Protein AF-A0A847EU43-F1 (afdb_monomer_lite)

Structure (mmCIF, N/CA/C/O backbone):
data_AF-A0A847EU43-F1
#
_entry.id   AF-A0A847EU43-F1
#
loop_
_atom_site.group_PDB
_atom_site.id
_atom_site.type_symbol
_atom_site.label_atom_id
_atom_site.label_alt_id
_atom_site.label_comp_id
_atom_site.label_asym_id
_atom_site.label_entity_id
_atom_site.label_seq_id
_atom_site.pdbx_PDB_ins_code
_atom_site.Cartn_x
_atom_site.Cartn_y
_atom_site.Cartn_z
_atom_site.occupancy
_atom_site.B_iso_or_equiv
_atom_site.auth_seq_id
_atom_site.auth_comp_id
_atom_site.auth_asym_id
_atom_site.auth_atom_id
_atom_site.pdbx_PDB_model_num
ATOM 1 N N . MET A 1 1 ? -15.999 28.319 19.906 1.00 39.47 1 MET A N 1
ATOM 2 C CA . MET A 1 1 ? -16.455 26.957 19.559 1.00 39.47 1 MET A CA 1
ATOM 3 C C . MET A 1 1 ? -15.675 26.524 18.333 1.00 39.47 1 MET A C 1
ATOM 5 O O . MET A 1 1 ? -15.768 27.212 17.331 1.00 39.47 1 MET A O 1
ATOM 9 N N . GLN A 1 2 ? -14.847 25.483 18.426 1.00 36.38 2 GLN A N 1
ATOM 10 C CA . GLN A 1 2 ? -14.263 24.864 17.233 1.00 36.38 2 GLN A CA 1
ATOM 11 C C . GLN A 1 2 ? -15.309 23.905 16.672 1.00 36.38 2 GLN A C 1
ATOM 13 O O . GLN A 1 2 ? -15.728 22.983 17.373 1.00 36.38 2 GLN A O 1
ATOM 18 N N . GLU A 1 3 ? -15.773 24.157 15.451 1.00 36.25 3 GLU A N 1
ATOM 19 C CA . GLU A 1 3 ? -16.582 23.194 14.713 1.00 36.25 3 GLU A CA 1
ATOM 20 C C . GLU A 1 3 ? -15.758 21.911 14.567 1.00 36.25 3 GLU A C 1
ATOM 22 O O . GLU A 1 3 ? -14.655 21.916 14.014 1.00 36.25 3 GLU A O 1
ATOM 27 N N . LYS A 1 4 ? -16.263 20.808 15.131 1.00 38.12 4 LYS A N 1
ATOM 28 C CA . LYS A 1 4 ? -15.757 19.479 14.798 1.00 38.12 4 LYS A CA 1
ATOM 29 C C . LYS A 1 4 ? -16.107 19.256 13.335 1.00 38.12 4 LYS A C 1
ATOM 31 O O . LYS A 1 4 ? -17.240 18.919 13.017 1.00 38.12 4 LYS A O 1
ATOM 36 N N . GLU A 1 5 ? -15.137 19.493 12.467 1.00 43.59 5 GLU A N 1
ATOM 37 C CA . GLU A 1 5 ? -15.194 19.108 11.066 1.00 43.59 5 GLU A CA 1
ATOM 38 C C . GLU A 1 5 ? -15.458 17.594 11.024 1.00 43.59 5 GLU A C 1
ATOM 40 O O . GLU A 1 5 ? -14.607 16.790 11.417 1.00 43.59 5 GLU A O 1
ATOM 45 N N . ILE A 1 6 ? -16.688 17.213 10.672 1.00 47.94 6 ILE A N 1
ATOM 46 C CA . ILE A 1 6 ? -17.080 15.814 10.522 1.00 47.94 6 ILE A CA 1
ATOM 47 C C . ILE A 1 6 ? -16.399 15.344 9.243 1.00 47.94 6 ILE A C 1
ATOM 49 O O . ILE A 1 6 ? -16.821 15.688 8.143 1.00 47.94 6 ILE A O 1
ATOM 53 N N . ILE A 1 7 ? -15.301 14.606 9.388 1.00 55.44 7 ILE A N 1
ATOM 54 C CA . ILE A 1 7 ? -14.671 13.932 8.256 1.00 55.44 7 ILE A CA 1
ATOM 55 C C . ILE A 1 7 ? -15.651 12.846 7.817 1.00 55.44 7 ILE A C 1
ATOM 57 O O . ILE A 1 7 ? -15.865 11.881 8.549 1.00 55.44 7 ILE A O 1
ATOM 61 N N . THR A 1 8 ? -16.288 13.036 6.661 1.00 60.72 8 THR A N 1
ATOM 62 C CA . THR A 1 8 ? -17.164 12.026 6.062 1.00 60.72 8 THR A CA 1
ATOM 63 C C . THR A 1 8 ? -16.367 10.735 5.860 1.00 60.72 8 THR A C 1
ATOM 65 O O . THR A 1 8 ? -15.285 10.816 5.260 1.00 60.72 8 THR A O 1
ATOM 68 N N . PRO A 1 9 ? -16.882 9.574 6.310 1.00 68.56 9 PRO A N 1
ATOM 69 C CA . PRO A 1 9 ? -16.246 8.286 6.066 1.00 68.56 9 PRO A CA 1
ATOM 70 C C . PRO A 1 9 ? -15.906 8.118 4.587 1.00 68.56 9 PRO A C 1
ATOM 72 O O . PRO A 1 9 ? -16.656 8.557 3.712 1.00 68.56 9 PRO A O 1
ATOM 75 N N . PHE A 1 10 ? -14.760 7.513 4.303 1.00 75.00 10 PHE A N 1
ATOM 76 C CA . PHE A 1 10 ? -14.363 7.152 2.949 1.00 75.00 10 PHE A CA 1
ATOM 77 C C . PHE A 1 10 ? -15.277 6.054 2.387 1.00 75.00 10 PHE A C 1
ATOM 79 O O . PHE A 1 10 ? -15.616 6.086 1.209 1.00 75.00 10 PHE A O 1
ATOM 86 N N . TYR A 1 11 ? -15.742 5.142 3.244 1.00 77.56 11 TYR A N 1
ATOM 87 C CA . TYR A 1 11 ? -16.675 4.072 2.886 1.00 77.56 11 TYR A CA 1
ATOM 88 C C . TYR A 1 11 ? -18.005 4.219 3.643 1.00 77.56 11 TYR A C 1
ATOM 90 O O . TYR A 1 11 ? -18.205 3.547 4.655 1.00 77.56 11 TYR A O 1
ATOM 98 N N . PRO A 1 12 ? -18.920 5.099 3.191 1.00 74.69 12 PRO A N 1
ATOM 99 C CA . PRO A 1 12 ? -20.158 5.398 3.918 1.00 74.69 12 PRO A CA 1
ATOM 100 C C . PRO A 1 12 ? -21.140 4.217 3.990 1.00 74.69 12 PRO A C 1
ATOM 102 O O . PRO A 1 12 ? -21.962 4.179 4.901 1.00 74.69 12 PRO A O 1
ATOM 105 N N . ASP A 1 13 ? -21.037 3.256 3.068 1.00 86.19 13 ASP A N 1
ATOM 106 C CA . ASP A 1 13 ? -21.935 2.095 2.981 1.00 86.19 13 ASP A CA 1
ATOM 107 C C . ASP A 1 13 ? -21.411 0.851 3.722 1.00 86.19 13 ASP A C 1
ATOM 109 O O . ASP A 1 13 ? -22.072 -0.188 3.744 1.00 86.19 13 ASP A O 1
ATOM 113 N N . ILE A 1 14 ? -20.217 0.931 4.321 1.00 89.69 14 ILE A N 1
ATOM 114 C CA . ILE A 1 14 ? -19.625 -0.160 5.101 1.00 89.69 14 ILE A CA 1
ATOM 115 C C . ILE A 1 14 ? -19.947 0.056 6.581 1.00 89.69 14 ILE A C 1
ATOM 117 O O . ILE A 1 14 ? -19.783 1.147 7.118 1.00 89.69 14 ILE A O 1
ATOM 121 N N . THR A 1 15 ? -20.412 -0.992 7.256 1.00 90.62 15 THR A N 1
ATOM 122 C CA . THR A 1 15 ? -20.622 -0.982 8.712 1.00 90.62 15 THR A CA 1
ATOM 123 C C . THR A 1 15 ? -19.329 -1.270 9.475 1.00 90.62 15 THR A C 1
ATOM 125 O O . THR A 1 15 ? -18.402 -1.872 8.938 1.00 90.62 15 THR A O 1
ATOM 128 N N . GLU A 1 16 ? -19.285 -0.914 10.762 1.00 90.75 16 GLU A N 1
ATOM 129 C CA . GLU A 1 16 ? -18.144 -1.220 11.639 1.00 90.75 16 GLU A CA 1
ATOM 130 C C . GLU A 1 16 ? -17.804 -2.723 11.653 1.00 90.75 16 GLU A C 1
ATOM 132 O O . GLU A 1 16 ? -16.645 -3.086 11.477 1.00 90.75 16 GLU A O 1
ATOM 137 N N . ASN A 1 17 ? -18.806 -3.606 11.763 1.00 91.62 17 ASN A N 1
ATOM 138 C CA . ASN A 1 17 ? -18.586 -5.059 11.752 1.00 91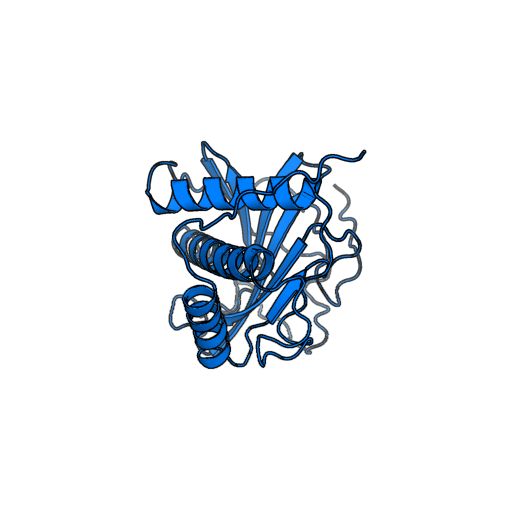.62 17 ASN A CA 1
ATOM 139 C C . ASN A 1 17 ? -17.984 -5.542 10.424 1.00 91.62 17 ASN A C 1
ATOM 141 O O . ASN A 1 17 ? -17.027 -6.308 10.430 1.00 91.62 17 ASN A O 1
ATOM 145 N N . GLN A 1 18 ? -18.491 -5.053 9.287 1.00 93.81 18 GLN A N 1
ATOM 146 C CA . GLN A 1 18 ? -17.931 -5.390 7.973 1.00 93.81 18 GLN A CA 1
ATOM 147 C C . GLN A 1 18 ? -16.498 -4.869 7.816 1.00 93.81 18 GLN A C 1
ATOM 149 O O . GLN A 1 18 ? -15.651 -5.549 7.244 1.00 93.81 18 GLN A O 1
ATOM 154 N N . ALA A 1 19 ? -16.205 -3.669 8.328 1.00 93.38 19 ALA A N 1
ATOM 155 C CA . ALA A 1 19 ? -14.851 -3.131 8.333 1.00 93.38 19 ALA A CA 1
ATOM 156 C C . ALA A 1 19 ? -13.908 -4.013 9.167 1.00 93.38 19 ALA A C 1
ATOM 158 O O . ALA A 1 19 ? -12.793 -4.293 8.727 1.00 93.38 19 ALA A O 1
ATOM 159 N N . ALA A 1 20 ? -14.358 -4.479 10.337 1.00 93.56 20 ALA A N 1
ATOM 160 C CA . ALA A 1 20 ? -13.595 -5.395 11.180 1.00 93.56 20 ALA A CA 1
ATOM 161 C C . ALA A 1 20 ? -13.334 -6.733 10.479 1.00 93.56 20 ALA A C 1
ATOM 163 O O . ALA A 1 20 ? -12.188 -7.169 10.450 1.00 93.56 20 ALA A O 1
ATOM 164 N N . GLU A 1 21 ? -14.357 -7.340 9.870 1.00 93.94 21 GLU A N 1
ATOM 165 C CA . GLU A 1 21 ? -14.237 -8.591 9.109 1.00 93.94 21 GLU A CA 1
ATOM 166 C C . GLU A 1 21 ? -13.201 -8.467 7.984 1.00 93.94 21 GLU A C 1
ATOM 168 O O . GLU A 1 21 ? -12.264 -9.259 7.932 1.00 93.94 21 GLU A O 1
ATOM 173 N N . ILE A 1 22 ? -13.297 -7.424 7.149 1.00 94.94 22 ILE A N 1
ATOM 174 C CA . ILE A 1 22 ? -12.363 -7.192 6.033 1.00 94.94 22 ILE A CA 1
ATOM 175 C C . ILE A 1 22 ? -10.921 -7.024 6.533 1.00 94.94 22 ILE A C 1
ATOM 177 O O . ILE A 1 22 ? -9.987 -7.561 5.935 1.00 94.94 22 ILE A O 1
ATOM 181 N N . ILE A 1 23 ? -10.718 -6.251 7.608 1.00 94.69 23 ILE A N 1
ATOM 182 C CA . ILE A 1 23 ? -9.376 -6.025 8.153 1.00 94.69 23 ILE A CA 1
ATOM 183 C C . ILE A 1 23 ? -8.829 -7.317 8.766 1.00 94.69 23 ILE A C 1
ATOM 185 O O . ILE A 1 23 ? -7.702 -7.695 8.457 1.00 94.69 23 ILE A O 1
ATOM 189 N N . LEU A 1 24 ? -9.593 -7.997 9.621 1.00 94.19 24 LEU A N 1
ATOM 190 C CA . LEU A 1 24 ? -9.137 -9.217 10.290 1.00 94.1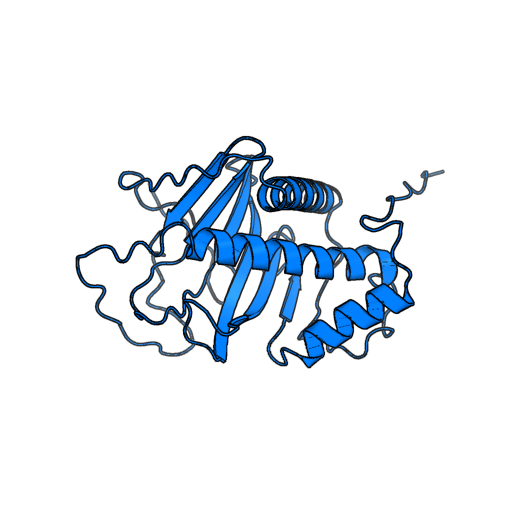9 24 LEU A CA 1
ATOM 191 C C . LEU A 1 24 ? -8.814 -10.314 9.275 1.00 94.19 24 LEU A C 1
ATOM 193 O O . LEU A 1 24 ? -7.724 -10.875 9.341 1.00 94.19 24 LEU A O 1
ATOM 197 N N . GLU A 1 25 ? -9.677 -10.528 8.280 1.00 95.12 25 GLU A N 1
ATOM 198 C CA . GLU A 1 25 ? -9.445 -11.496 7.205 1.00 95.12 25 GLU A CA 1
ATOM 199 C C . GLU A 1 25 ? -8.121 -11.219 6.473 1.00 95.12 25 GLU A C 1
ATOM 201 O O . GLU A 1 25 ? -7.323 -12.133 6.264 1.00 95.12 25 GLU A O 1
ATOM 206 N N . ALA A 1 26 ? -7.825 -9.956 6.145 1.00 94.12 26 ALA A N 1
ATOM 207 C CA . ALA A 1 26 ? -6.568 -9.596 5.490 1.00 94.12 26 ALA A CA 1
ATOM 208 C C . ALA A 1 26 ? -5.332 -9.929 6.351 1.00 94.12 26 ALA A C 1
ATOM 210 O O . ALA A 1 26 ? -4.330 -10.428 5.835 1.00 94.12 26 ALA A O 1
ATOM 211 N N . PHE A 1 27 ? -5.394 -9.680 7.664 1.00 94.56 27 PHE A N 1
ATOM 212 C CA . PHE A 1 27 ? -4.297 -9.982 8.593 1.00 94.56 27 PHE A CA 1
ATOM 213 C C . PHE A 1 27 ? -4.201 -11.474 8.961 1.00 94.56 27 PHE A C 1
ATOM 215 O O . PHE A 1 27 ? -3.123 -11.927 9.357 1.00 94.56 27 PHE A O 1
ATOM 222 N N . GLU A 1 28 ? -5.284 -12.239 8.846 1.00 93.69 28 GLU A N 1
ATOM 223 C CA . GLU A 1 28 ? -5.285 -13.699 8.998 1.00 93.69 28 GLU A CA 1
ATOM 224 C C . GLU A 1 28 ? -4.682 -14.392 7.772 1.00 93.69 28 GLU A C 1
ATOM 226 O O . GLU A 1 28 ? -3.860 -15.299 7.919 1.00 93.69 28 GLU A O 1
ATOM 231 N N . GLN A 1 29 ? -5.042 -13.938 6.567 1.00 92.12 29 GLN A N 1
ATOM 232 C CA . GLN A 1 29 ? -4.532 -14.481 5.304 1.00 92.12 29 GLN A CA 1
ATOM 233 C C . GLN A 1 29 ? -3.037 -14.216 5.105 1.00 92.12 29 GLN A C 1
ATOM 235 O O . GLN A 1 29 ? -2.341 -15.041 4.513 1.00 92.12 29 GLN A O 1
ATOM 240 N N . ASP A 1 30 ? -2.538 -13.088 5.611 1.00 91.00 30 ASP A N 1
ATOM 241 C CA . ASP A 1 30 ? -1.125 -12.732 5.556 1.00 91.00 30 ASP A CA 1
ATOM 242 C C . ASP A 1 30 ? -0.571 -12.438 6.963 1.00 91.00 30 ASP A C 1
ATOM 244 O O . ASP A 1 30 ? -0.606 -11.296 7.436 1.00 91.00 30 ASP A O 1
ATOM 248 N N . PRO A 1 31 ? 0.016 -13.446 7.641 1.00 87.88 31 PRO A N 1
ATOM 249 C CA . PRO A 1 31 ? 0.633 -13.286 8.958 1.00 87.88 31 PRO A CA 1
ATOM 250 C C . PRO A 1 31 ? 1.801 -12.289 8.999 1.00 87.88 31 PRO A C 1
ATOM 252 O O . PRO A 1 31 ? 2.187 -11.845 10.083 1.00 87.88 31 PRO A O 1
ATOM 255 N N . LYS A 1 32 ? 2.391 -11.953 7.845 1.00 86.75 32 LYS A N 1
ATOM 256 C CA . LYS A 1 32 ? 3.480 -10.979 7.709 1.00 86.75 32 LYS A CA 1
ATOM 257 C C . LYS A 1 32 ? 2.976 -9.587 7.344 1.00 86.75 32 LYS A C 1
ATOM 259 O O . LYS A 1 32 ? 3.787 -8.664 7.372 1.00 86.75 32 LYS A O 1
ATOM 264 N N . LEU A 1 33 ? 1.674 -9.423 7.087 1.00 92.44 33 LEU A N 1
ATOM 265 C CA . LEU A 1 33 ? 1.070 -8.126 6.819 1.00 92.44 33 LEU A CA 1
ATOM 266 C C . LEU A 1 33 ? 1.336 -7.163 7.976 1.00 92.44 33 LEU A C 1
ATOM 268 O O . LEU A 1 33 ? 1.027 -7.451 9.142 1.00 92.44 33 LEU A O 1
ATOM 272 N N . GLN A 1 34 ? 1.893 -6.012 7.619 1.00 91.94 34 GLN A N 1
ATOM 273 C CA . GLN A 1 34 ? 2.071 -4.857 8.477 1.00 91.94 34 GLN A CA 1
ATOM 274 C C . GLN A 1 34 ? 1.609 -3.603 7.739 1.00 91.94 34 GLN A C 1
ATOM 276 O O . GLN A 1 34 ? 2.020 -3.398 6.604 1.00 91.94 34 GLN A O 1
ATOM 281 N N . ILE A 1 35 ? 0.819 -2.743 8.383 1.00 92.31 35 ILE A N 1
ATOM 282 C CA . ILE A 1 35 ? 0.444 -1.413 7.886 1.00 92.31 35 ILE A CA 1
ATOM 283 C C . ILE A 1 35 ? 0.854 -0.388 8.939 1.00 92.31 35 ILE A C 1
ATOM 285 O O . ILE A 1 35 ? 0.373 -0.402 10.077 1.00 92.31 35 ILE A O 1
ATOM 289 N N . ILE A 1 36 ? 1.770 0.497 8.562 1.00 88.38 36 ILE A N 1
ATOM 290 C CA . ILE A 1 36 ? 2.433 1.429 9.466 1.00 88.38 36 ILE A CA 1
ATOM 291 C C . ILE A 1 36 ? 2.372 2.825 8.860 1.00 88.38 36 ILE A C 1
ATOM 293 O O . ILE A 1 36 ? 2.804 3.024 7.731 1.00 88.38 36 ILE A O 1
ATOM 297 N N . THR A 1 37 ? 1.892 3.806 9.622 1.00 87.38 37 THR A N 1
ATOM 298 C CA . THR A 1 37 ? 1.995 5.217 9.231 1.00 87.38 37 THR A CA 1
ATOM 299 C C . THR A 1 37 ? 3.137 5.902 9.962 1.00 87.38 37 THR A C 1
ATOM 301 O O . THR A 1 37 ? 3.488 5.518 11.087 1.00 87.38 37 THR A O 1
ATOM 304 N N . GLY A 1 38 ? 3.742 6.896 9.308 1.00 76.12 38 GLY A N 1
ATOM 305 C CA . GLY A 1 38 ? 4.922 7.577 9.842 1.00 76.12 38 GLY A CA 1
ATOM 306 C C . GLY A 1 38 ? 6.067 6.605 10.090 1.00 76.12 38 GLY A C 1
ATOM 307 O O . GLY A 1 38 ? 6.680 6.599 11.162 1.00 76.12 38 GLY A O 1
ATOM 308 N N . ALA A 1 39 ? 6.296 5.700 9.132 1.00 63.78 39 ALA A N 1
ATOM 309 C CA . ALA A 1 39 ? 7.489 4.868 9.144 1.00 63.78 39 ALA A CA 1
ATOM 310 C C . ALA A 1 39 ? 8.725 5.691 8.750 1.00 63.78 39 ALA A C 1
ATOM 312 O O . ALA A 1 39 ? 9.838 5.320 9.119 1.00 63.78 39 ALA A O 1
ATOM 313 N N . THR A 1 40 ? 8.528 6.824 8.071 1.00 60.59 40 THR A N 1
ATOM 314 C CA . THR A 1 40 ? 9.562 7.833 7.826 1.00 60.59 40 THR A CA 1
ATOM 315 C C . THR A 1 40 ? 9.531 8.964 8.852 1.00 60.59 40 THR A C 1
ATOM 317 O O . THR A 1 40 ? 8.554 9.160 9.575 1.00 60.59 40 THR A O 1
ATOM 320 N N . HIS A 1 41 ? 10.603 9.760 8.893 1.00 51.94 41 HIS A N 1
ATOM 321 C CA . HIS A 1 41 ? 10.751 10.903 9.802 1.00 51.94 41 HIS A CA 1
ATOM 322 C C . HIS A 1 41 ? 9.715 12.026 9.622 1.00 51.94 41 HIS A C 1
ATOM 324 O O . HIS A 1 41 ? 9.754 12.992 10.383 1.00 51.94 41 HIS A O 1
ATOM 330 N N . THR A 1 42 ? 8.826 11.953 8.628 1.00 56.84 42 THR A N 1
ATOM 331 C CA . THR A 1 42 ? 7.913 13.054 8.315 1.00 56.84 42 THR A CA 1
ATOM 332 C C . THR A 1 42 ? 6.469 12.819 8.780 1.00 56.84 42 THR A C 1
ATOM 334 O O . THR A 1 42 ? 5.762 13.808 8.939 1.00 56.84 42 THR A O 1
ATOM 337 N N . ASP A 1 43 ? 6.025 11.588 9.071 1.00 62.66 43 ASP A N 1
ATOM 338 C CA . ASP A 1 43 ? 4.603 11.230 9.299 1.00 62.66 43 ASP A CA 1
ATOM 339 C C . ASP A 1 43 ? 3.683 11.391 8.051 1.00 62.66 43 ASP A C 1
ATOM 341 O O . ASP A 1 43 ? 2.462 11.499 8.184 1.00 62.66 43 ASP A O 1
ATOM 345 N N . TRP A 1 44 ? 4.239 11.384 6.825 1.00 77.25 44 TRP A N 1
ATOM 346 C CA . TRP A 1 44 ? 3.495 11.552 5.547 1.00 77.25 44 TRP A CA 1
ATOM 347 C C . TRP A 1 44 ? 3.435 10.287 4.691 1.00 77.25 44 TRP A C 1
ATOM 349 O O . TRP A 1 44 ? 3.191 10.357 3.486 1.00 77.25 44 TRP A O 1
ATOM 359 N N . ASP A 1 45 ? 3.677 9.133 5.298 1.00 85.69 45 ASP A N 1
ATOM 360 C CA . ASP A 1 45 ? 3.789 7.871 4.586 1.00 85.69 45 ASP A CA 1
ATOM 361 C C . ASP A 1 45 ? 2.934 6.767 5.208 1.00 85.69 45 ASP A C 1
ATOM 363 O O . ASP A 1 45 ? 2.720 6.723 6.424 1.00 85.69 45 ASP A O 1
ATOM 367 N N . ILE A 1 46 ? 2.469 5.868 4.345 1.00 89.69 46 ILE A N 1
ATOM 368 C CA . ILE A 1 46 ? 1.924 4.560 4.696 1.00 89.69 46 ILE A CA 1
ATOM 369 C C . ILE A 1 46 ? 2.913 3.525 4.160 1.00 89.69 46 ILE A C 1
ATOM 371 O O . ILE A 1 46 ? 3.043 3.350 2.947 1.00 89.69 46 ILE A O 1
ATOM 375 N N . LEU A 1 47 ? 3.616 2.845 5.060 1.00 88.25 47 LEU A N 1
ATOM 376 C CA . LEU A 1 47 ? 4.464 1.701 4.754 1.00 88.25 47 LEU A CA 1
ATOM 377 C C . LEU A 1 47 ? 3.685 0.412 4.994 1.00 88.25 47 LEU A C 1
ATOM 379 O O . LEU A 1 47 ? 3.106 0.208 6.063 1.00 88.25 47 LEU A O 1
ATOM 383 N N . VAL A 1 48 ? 3.726 -0.472 4.007 1.00 90.81 48 VAL A N 1
ATOM 384 C CA . VAL A 1 48 ? 3.098 -1.783 4.062 1.00 90.81 48 VAL A CA 1
ATOM 385 C C . VAL A 1 48 ? 4.134 -2.853 3.774 1.00 90.81 48 VAL A C 1
ATOM 387 O O . VAL A 1 48 ? 4.764 -2.827 2.719 1.00 90.81 48 VAL A O 1
ATOM 390 N N . ASN A 1 49 ? 4.277 -3.803 4.693 1.00 88.00 49 ASN A N 1
ATOM 391 C CA . ASN A 1 49 ? 5.021 -5.041 4.473 1.00 88.00 49 ASN A CA 1
ATOM 392 C C . ASN A 1 49 ? 4.018 -6.179 4.348 1.00 88.00 49 ASN A C 1
ATOM 394 O O . ASN A 1 49 ? 3.043 -6.198 5.091 1.00 88.00 49 ASN A O 1
ATOM 398 N N . TYR A 1 50 ? 4.231 -7.103 3.423 1.00 88.06 50 TYR A N 1
ATOM 399 C CA . TYR A 1 50 ? 3.275 -8.172 3.144 1.00 88.06 50 TYR A CA 1
ATOM 400 C C . TYR A 1 50 ? 3.981 -9.393 2.566 1.00 88.06 50 TYR A C 1
ATOM 402 O O . TYR A 1 50 ? 5.090 -9.291 2.041 1.00 88.06 50 TYR A O 1
ATOM 410 N N . THR A 1 51 ? 3.361 -10.561 2.654 1.00 82.81 51 THR A N 1
ATOM 411 C CA . THR A 1 51 ? 3.784 -11.727 1.885 1.00 82.81 51 THR A CA 1
ATOM 412 C C . THR A 1 51 ? 3.268 -11.585 0.467 1.00 82.81 51 THR A C 1
ATOM 414 O O . THR A 1 51 ? 2.072 -11.403 0.233 1.00 82.81 51 THR A O 1
ATOM 417 N N . ILE A 1 52 ? 4.173 -11.681 -0.503 1.00 73.69 52 ILE A N 1
ATOM 418 C CA . ILE A 1 52 ? 3.792 -11.509 -1.890 1.00 73.69 52 ILE A CA 1
ATOM 419 C C . ILE A 1 52 ? 2.933 -12.704 -2.322 1.00 73.69 52 ILE A C 1
ATOM 421 O O . ILE A 1 52 ? 3.407 -13.850 -2.271 1.00 73.69 52 ILE A O 1
ATOM 425 N N . PRO A 1 53 ? 1.675 -12.467 -2.744 1.00 69.00 53 PRO A N 1
ATOM 426 C CA . PRO A 1 53 ? 0.824 -13.546 -3.205 1.00 69.00 53 PRO A CA 1
ATOM 427 C C . PRO A 1 53 ? 1.379 -14.143 -4.502 1.00 69.00 53 PRO A C 1
ATOM 429 O O . PRO A 1 53 ? 2.189 -13.540 -5.212 1.00 69.00 53 PRO A O 1
ATOM 432 N N . LYS A 1 54 ? 0.914 -15.350 -4.829 1.00 62.09 54 LYS A N 1
ATOM 433 C CA . LYS A 1 54 ? 1.207 -16.031 -6.093 1.00 62.09 54 LYS A CA 1
ATOM 434 C C . LYS A 1 54 ? 1.063 -15.071 -7.282 1.00 62.09 54 LYS A C 1
ATOM 436 O O . LYS A 1 54 ? 0.008 -14.475 -7.473 1.00 62.09 54 LYS A O 1
ATOM 441 N N . GLY A 1 55 ? 2.114 -14.927 -8.091 1.00 61.09 55 GLY A N 1
ATOM 442 C CA . GLY A 1 55 ? 2.140 -13.931 -9.168 1.00 61.09 55 GLY A CA 1
ATOM 443 C C . GLY A 1 55 ? 3.496 -13.818 -9.859 1.00 61.09 55 GLY A C 1
ATOM 444 O O . GLY A 1 55 ? 4.228 -14.802 -9.955 1.00 61.09 55 GLY A O 1
ATOM 445 N N . GLU A 1 56 ? 3.840 -12.632 -10.361 1.00 52.75 56 GLU A N 1
ATOM 446 C CA . GLU A 1 56 ? 5.131 -12.352 -11.024 1.00 52.75 56 GLU A CA 1
ATOM 447 C C . GLU A 1 56 ? 6.323 -12.268 -10.055 1.00 52.75 56 GLU A C 1
ATOM 449 O O . GLU A 1 56 ? 7.496 -12.321 -10.442 1.00 52.75 56 GLU A O 1
ATOM 454 N N . TYR A 1 57 ? 6.018 -12.191 -8.768 1.00 61.19 57 TYR A N 1
ATOM 455 C CA . TYR A 1 57 ? 6.994 -12.189 -7.700 1.00 61.19 57 TYR A CA 1
ATOM 456 C C . TYR A 1 57 ? 7.324 -13.607 -7.222 1.00 61.19 57 TYR A C 1
ATOM 458 O O . TYR A 1 57 ? 6.630 -14.577 -7.546 1.00 61.19 57 TYR A O 1
ATOM 466 N N . ARG A 1 58 ? 8.407 -13.743 -6.458 1.00 57.47 58 ARG A N 1
ATOM 467 C CA . ARG A 1 58 ? 8.711 -14.949 -5.691 1.00 57.47 58 ARG A CA 1
ATOM 468 C C . ARG A 1 58 ? 7.614 -15.104 -4.649 1.00 57.47 58 ARG A C 1
ATOM 470 O O . ARG A 1 58 ? 7.579 -14.407 -3.642 1.00 57.47 58 ARG A O 1
ATOM 477 N N . GLU A 1 59 ? 6.679 -15.981 -4.974 1.00 62.19 59 GLU A N 1
ATOM 478 C CA . GLU A 1 59 ? 5.573 -16.358 -4.107 1.00 62.19 59 GLU A CA 1
ATOM 479 C C . GLU A 1 59 ? 6.100 -16.734 -2.718 1.00 62.19 59 GLU A C 1
ATOM 481 O O . GLU A 1 59 ? 7.051 -17.509 -2.604 1.00 62.19 59 GLU A O 1
ATOM 486 N N . GLY A 1 60 ? 5.494 -16.169 -1.674 1.00 59.31 60 GLY A N 1
ATOM 487 C CA . GLY A 1 60 ? 5.878 -16.438 -0.287 1.00 59.31 60 GLY A CA 1
ATOM 488 C C . GLY A 1 60 ? 7.010 -15.561 0.263 1.00 59.31 60 GLY A C 1
ATOM 489 O O . GLY A 1 60 ? 7.210 -15.553 1.477 1.00 59.31 60 GLY A O 1
ATOM 490 N N . GLU A 1 61 ? 7.711 -14.793 -0.577 1.00 69.94 61 GLU A N 1
ATOM 491 C CA . GLU A 1 61 ? 8.701 -13.811 -0.116 1.00 69.94 61 GLU A CA 1
ATOM 492 C C . GLU A 1 61 ? 8.034 -12.551 0.451 1.00 69.94 61 GLU A C 1
ATOM 494 O O . GLU A 1 61 ? 6.855 -12.280 0.214 1.00 69.94 61 GLU A O 1
ATOM 499 N N . LEU A 1 62 ? 8.800 -11.755 1.199 1.00 71.44 62 LEU A N 1
ATOM 500 C CA . LEU A 1 62 ? 8.333 -10.471 1.725 1.00 71.44 62 LEU A CA 1
ATOM 501 C C . LEU A 1 62 ? 8.363 -9.387 0.641 1.00 71.44 62 LEU A C 1
ATOM 503 O O . LEU A 1 62 ? 9.349 -9.235 -0.071 1.00 71.44 62 LEU A O 1
ATOM 507 N N . GLY A 1 63 ? 7.296 -8.609 0.535 1.00 78.00 63 GLY A N 1
ATOM 508 C CA . GLY A 1 63 ? 7.207 -7.400 -0.271 1.00 78.00 63 GLY A CA 1
ATOM 509 C C . GLY A 1 63 ? 7.014 -6.178 0.617 1.00 78.00 63 GLY A C 1
ATOM 510 O O . GLY A 1 63 ? 6.464 -6.276 1.716 1.00 78.00 63 GLY A O 1
ATOM 511 N N . SER A 1 64 ? 7.442 -5.019 0.118 1.00 83.12 64 SER A N 1
ATOM 512 C CA . SER A 1 64 ? 7.228 -3.738 0.792 1.00 83.12 64 SER A CA 1
ATOM 513 C C . SER A 1 64 ? 6.809 -2.667 -0.203 1.00 83.12 64 SER A C 1
ATOM 515 O O . SER A 1 64 ? 7.509 -2.422 -1.191 1.00 83.12 64 SER A O 1
ATOM 517 N N . ILE A 1 65 ? 5.686 -2.014 0.084 1.00 87.25 65 ILE A N 1
ATOM 518 C CA . ILE A 1 65 ? 5.176 -0.854 -0.646 1.00 87.25 65 ILE A CA 1
ATOM 519 C C . ILE A 1 65 ? 5.106 0.317 0.323 1.00 87.25 65 ILE A C 1
ATOM 521 O O . ILE A 1 65 ? 4.581 0.189 1.426 1.00 87.25 65 ILE A O 1
ATOM 525 N N . CYS A 1 66 ? 5.598 1.472 -0.103 1.00 86.88 66 CYS A N 1
ATOM 526 C CA . CYS A 1 66 ? 5.374 2.721 0.597 1.00 86.88 66 CYS A CA 1
ATOM 527 C C . CYS A 1 66 ? 4.620 3.714 -0.281 1.00 86.88 66 CYS A C 1
ATOM 529 O O . CYS A 1 66 ? 4.939 3.880 -1.457 1.00 86.88 66 CYS A O 1
ATOM 531 N N . MET A 1 67 ? 3.622 4.369 0.301 1.00 89.81 67 MET A N 1
ATOM 532 C CA . MET A 1 67 ? 2.775 5.363 -0.344 1.00 89.81 67 MET A CA 1
ATOM 533 C C . MET A 1 67 ? 2.937 6.681 0.398 1.00 89.81 67 MET A C 1
ATOM 535 O O . MET A 1 67 ? 2.756 6.722 1.615 1.00 89.81 67 MET A O 1
ATOM 539 N N . TYR A 1 68 ? 3.287 7.749 -0.313 1.00 86.44 68 TYR A N 1
ATOM 540 C CA . TYR A 1 68 ? 3.526 9.056 0.294 1.00 86.44 68 TYR A CA 1
ATOM 541 C C . TYR A 1 68 ? 3.285 10.203 -0.694 1.00 86.44 68 TYR A C 1
ATOM 543 O O . TYR A 1 68 ? 3.136 10.001 -1.901 1.00 86.44 68 TYR A O 1
ATOM 551 N N . TRP A 1 69 ? 3.237 11.422 -0.161 1.00 84.19 69 TRP A N 1
ATOM 552 C CA . TRP A 1 69 ? 3.218 12.658 -0.940 1.00 84.19 69 TRP A CA 1
ATOM 553 C C . TRP A 1 69 ? 4.608 13.298 -0.924 1.00 84.19 69 TRP A C 1
ATOM 555 O O . TRP A 1 69 ? 5.118 13.648 0.144 1.00 84.19 69 TRP A O 1
ATOM 565 N N . ASP A 1 70 ? 5.238 13.435 -2.091 1.00 77.12 70 ASP A N 1
ATOM 566 C CA . ASP A 1 70 ? 6.498 14.161 -2.219 1.00 77.12 70 ASP A CA 1
ATOM 567 C C . ASP A 1 70 ? 6.217 15.664 -2.146 1.00 77.12 70 ASP A C 1
ATOM 569 O O . ASP A 1 70 ? 5.707 16.271 -3.083 1.00 77.12 70 ASP A O 1
ATOM 573 N N . MET A 1 71 ? 6.573 16.280 -1.020 1.00 69.38 71 MET A N 1
ATOM 574 C CA . MET A 1 71 ? 6.392 17.716 -0.800 1.00 69.38 71 MET A CA 1
ATOM 575 C C . MET A 1 71 ? 7.251 18.587 -1.728 1.00 69.38 71 MET A C 1
ATOM 577 O O . MET A 1 71 ? 6.887 19.737 -1.975 1.00 69.38 71 MET A O 1
ATOM 581 N N . MET A 1 72 ? 8.394 18.083 -2.208 1.00 67.94 72 MET A N 1
ATOM 582 C CA . MET A 1 72 ? 9.277 18.823 -3.114 1.00 67.94 72 MET A CA 1
ATOM 583 C C . MET A 1 72 ? 8.801 18.720 -4.560 1.00 67.94 72 MET A C 1
ATOM 585 O O . MET A 1 72 ? 8.765 19.737 -5.248 1.00 67.94 72 MET A O 1
ATOM 589 N N . GLY A 1 73 ? 8.430 17.514 -4.995 1.00 66.19 73 GLY A N 1
ATOM 590 C CA . GLY A 1 73 ? 7.843 17.282 -6.317 1.00 66.19 73 GLY A CA 1
ATOM 591 C C . GLY A 1 73 ? 6.412 17.810 -6.440 1.00 66.19 73 GLY A C 1
ATOM 592 O O . GLY A 1 73 ? 6.007 18.223 -7.517 1.00 66.19 73 GLY A O 1
ATOM 593 N N . GLN A 1 74 ? 5.676 17.871 -5.326 1.00 77.69 74 GLN A N 1
ATOM 594 C CA . GLN A 1 74 ? 4.220 18.042 -5.281 1.00 77.69 74 GLN A CA 1
ATOM 595 C C . GLN A 1 74 ? 3.485 16.923 -6.031 1.00 77.69 74 GLN A C 1
ATOM 597 O O . GLN A 1 74 ? 2.586 17.181 -6.832 1.00 77.69 74 GLN A O 1
ATOM 602 N N . GLU A 1 75 ? 3.866 15.673 -5.756 1.00 82.12 75 GLU A N 1
ATOM 603 C CA . GLU A 1 75 ? 3.366 14.496 -6.472 1.00 82.12 75 GLU A CA 1
ATOM 604 C C . GLU A 1 75 ? 3.066 13.334 -5.519 1.00 82.12 75 GLU A C 1
ATOM 606 O O . GLU A 1 75 ? 3.707 13.158 -4.479 1.00 82.12 75 GLU A O 1
ATOM 611 N N . HIS A 1 76 ? 2.080 12.511 -5.885 1.00 86.75 76 HIS A N 1
ATOM 612 C CA . HIS A 1 76 ? 1.815 11.247 -5.205 1.00 86.75 76 HIS A CA 1
ATOM 613 C C . HIS A 1 76 ? 2.841 10.218 -5.669 1.00 86.75 76 HIS A C 1
ATOM 615 O O . HIS A 1 76 ? 3.078 10.079 -6.867 1.00 86.75 76 HIS A O 1
ATOM 621 N N . VAL A 1 77 ? 3.419 9.469 -4.732 1.00 85.88 77 VAL A N 1
ATOM 622 C CA . VAL A 1 77 ? 4.420 8.450 -5.048 1.00 85.88 77 VAL A CA 1
ATOM 623 C C . VAL A 1 77 ? 4.052 7.128 -4.394 1.00 85.88 77 VAL A C 1
ATOM 625 O O . VAL A 1 77 ? 3.729 7.066 -3.206 1.00 85.88 77 VAL A O 1
ATOM 628 N N . ILE A 1 78 ? 4.150 6.059 -5.179 1.00 88.06 78 ILE A N 1
ATOM 629 C CA . ILE A 1 78 ? 4.077 4.674 -4.721 1.00 88.06 78 ILE A CA 1
ATOM 630 C C . ILE A 1 78 ? 5.429 4.026 -5.002 1.00 88.06 78 ILE A C 1
ATOM 632 O O . ILE A 1 78 ? 5.862 3.956 -6.149 1.00 88.06 78 ILE A O 1
ATOM 636 N N . SER A 1 79 ? 6.107 3.550 -3.963 1.00 82.44 79 SER A N 1
ATOM 637 C CA . SER A 1 79 ? 7.449 2.976 -4.039 1.00 82.44 79 SER A CA 1
ATOM 638 C C . SER A 1 79 ? 7.439 1.522 -3.579 1.00 82.44 79 SER A C 1
ATOM 640 O O . SER A 1 79 ? 7.218 1.242 -2.404 1.00 82.44 79 SER A O 1
ATOM 642 N N . GLN A 1 80 ? 7.741 0.591 -4.480 1.00 80.38 80 GLN A N 1
ATOM 643 C CA . GLN A 1 80 ? 8.063 -0.790 -4.134 1.00 80.38 80 GLN A CA 1
ATOM 644 C C . GLN A 1 80 ? 9.549 -0.889 -3.779 1.00 80.38 80 GLN A C 1
ATOM 646 O O . GLN A 1 80 ? 10.411 -0.728 -4.645 1.00 80.38 80 GLN A O 1
ATOM 651 N N . LEU A 1 81 ? 9.839 -1.169 -2.510 1.00 69.25 81 LEU A N 1
ATOM 652 C CA . LEU A 1 81 ? 11.193 -1.104 -1.949 1.00 69.25 81 LEU A CA 1
ATOM 653 C C . LEU A 1 81 ? 11.991 -2.391 -2.174 1.00 69.25 81 LEU A C 1
ATOM 655 O O . LEU A 1 81 ? 13.176 -2.320 -2.476 1.00 69.25 81 LEU A O 1
ATOM 659 N N . TYR A 1 82 ? 11.335 -3.551 -2.092 1.00 63.34 82 TYR A N 1
ATOM 660 C CA . TYR A 1 82 ? 11.962 -4.866 -2.251 1.00 63.34 82 TYR A CA 1
ATOM 661 C C . TYR A 1 82 ? 11.257 -5.682 -3.332 1.00 63.34 82 TYR A C 1
ATOM 663 O O . TYR A 1 82 ? 10.277 -6.379 -3.059 1.00 63.34 82 TYR A O 1
ATOM 671 N N . PRO A 1 83 ? 11.716 -5.600 -4.585 1.00 61.75 83 PRO A N 1
ATOM 672 C CA . PRO A 1 83 ? 11.185 -6.423 -5.650 1.00 61.75 83 PRO A CA 1
ATOM 673 C C . PRO A 1 83 ? 11.784 -7.824 -5.565 1.00 61.75 83 PRO A C 1
ATOM 675 O O . PRO A 1 83 ? 12.762 -8.155 -6.227 1.00 61.75 83 PRO A O 1
ATOM 678 N N . ASN A 1 84 ? 11.168 -8.684 -4.761 1.00 59.75 84 ASN A N 1
ATOM 679 C CA . ASN A 1 84 ? 11.477 -10.110 -4.762 1.00 59.75 84 ASN A CA 1
ATOM 680 C C . ASN A 1 84 ? 10.847 -10.770 -5.990 1.00 59.75 84 ASN A C 1
ATOM 682 O O . ASN A 1 84 ? 9.907 -11.545 -5.878 1.00 59.75 84 ASN A O 1
ATOM 686 N N . THR A 1 85 ? 11.304 -10.428 -7.194 1.00 58.53 85 THR A N 1
ATOM 687 C CA . THR A 1 85 ? 10.738 -10.977 -8.430 1.00 58.53 85 THR A CA 1
ATOM 688 C C . THR A 1 85 ? 11.295 -12.358 -8.741 1.00 58.53 85 THR A C 1
ATOM 690 O O . THR A 1 85 ? 12.410 -12.710 -8.336 1.00 58.53 85 THR A O 1
ATOM 693 N N . LYS A 1 86 ? 10.534 -13.179 -9.480 1.00 54.84 86 LYS A N 1
ATOM 694 C CA . LYS A 1 86 ? 10.969 -14.543 -9.850 1.00 54.84 86 LYS A CA 1
ATOM 695 C C . LYS A 1 86 ? 12.330 -14.562 -10.546 1.00 54.84 86 LYS A C 1
ATOM 697 O O . LYS A 1 86 ? 13.069 -15.531 -10.414 1.00 54.84 86 LYS A O 1
ATOM 702 N N . LYS A 1 87 ? 12.666 -13.476 -11.246 1.00 53.72 87 LYS A N 1
ATOM 703 C CA . LYS A 1 87 ? 13.905 -13.315 -12.010 1.00 53.72 87 LYS A CA 1
ATOM 704 C C . LYS A 1 87 ? 15.088 -12.808 -11.174 1.00 53.72 87 LYS A C 1
ATOM 706 O O . LYS A 1 87 ? 16.210 -12.883 -11.650 1.00 53.72 87 LYS A O 1
ATOM 711 N N . GLY A 1 88 ? 14.870 -12.346 -9.937 1.00 54.28 88 GLY A N 1
ATOM 712 C CA . GLY A 1 88 ? 15.929 -12.015 -8.969 1.00 54.28 88 GLY A CA 1
ATOM 713 C C . GLY A 1 88 ? 16.746 -10.747 -9.237 1.00 54.28 88 GLY A C 1
ATOM 714 O O . GLY A 1 88 ? 17.568 -10.403 -8.397 1.00 54.28 88 GLY A O 1
ATOM 715 N N . ASN A 1 89 ? 16.509 -10.056 -10.356 1.00 52.56 89 ASN A N 1
ATOM 716 C CA . ASN A 1 89 ? 17.366 -8.968 -10.845 1.00 52.56 89 ASN A CA 1
ATOM 717 C C . ASN A 1 89 ? 16.636 -7.620 -10.968 1.00 52.56 89 ASN A C 1
ATOM 719 O O . ASN A 1 89 ? 17.174 -6.683 -11.554 1.00 52.56 89 ASN A O 1
ATOM 723 N N . ASP A 1 90 ? 15.409 -7.511 -10.457 1.00 60.69 90 ASP A N 1
ATOM 724 C CA . ASP A 1 90 ? 14.613 -6.303 -10.649 1.00 60.69 90 ASP A CA 1
ATOM 725 C C . ASP A 1 90 ? 15.010 -5.188 -9.679 1.00 60.69 90 ASP A C 1
ATOM 727 O O . ASP A 1 90 ? 15.248 -5.400 -8.493 1.00 60.69 90 ASP A O 1
ATOM 731 N N . LEU A 1 91 ? 15.057 -3.964 -10.198 1.00 64.00 91 LEU A N 1
ATOM 732 C CA . LEU A 1 91 ? 15.282 -2.759 -9.405 1.00 64.00 91 LEU A CA 1
ATOM 733 C C . LEU A 1 91 ? 13.987 -2.318 -8.704 1.00 64.00 91 LEU A C 1
ATOM 735 O O . LEU A 1 91 ? 12.893 -2.613 -9.211 1.00 64.00 91 LEU A O 1
ATOM 739 N N . PRO A 1 92 ? 14.072 -1.593 -7.571 1.00 71.88 92 PRO A N 1
ATOM 740 C CA . PRO A 1 92 ? 12.927 -0.919 -6.963 1.00 71.88 92 PRO A CA 1
ATOM 741 C C . PRO A 1 92 ? 12.091 -0.164 -7.996 1.00 71.88 92 PRO A C 1
ATOM 743 O O . PRO A 1 92 ? 12.631 0.438 -8.925 1.00 71.88 92 PRO A O 1
ATOM 746 N N . LEU A 1 93 ? 10.770 -0.226 -7.838 1.00 75.94 93 LEU A N 1
ATOM 747 C CA . LEU A 1 93 ? 9.811 0.413 -8.736 1.00 75.94 93 LEU A CA 1
ATOM 748 C C . LEU A 1 93 ? 9.204 1.609 -8.032 1.00 75.94 93 LEU A C 1
ATOM 750 O O . LEU A 1 93 ? 8.793 1.510 -6.878 1.00 75.94 93 LEU A O 1
ATOM 754 N N . ARG A 1 94 ? 9.093 2.717 -8.749 1.00 77.50 94 ARG A N 1
ATOM 755 C CA . ARG A 1 94 ? 8.350 3.875 -8.294 1.00 77.50 94 ARG A CA 1
ATOM 756 C C . ARG A 1 94 ? 7.349 4.300 -9.341 1.00 77.50 94 ARG A C 1
ATOM 758 O O . ARG A 1 94 ? 7.652 4.298 -10.530 1.00 77.50 94 ARG A O 1
ATOM 765 N N . ILE A 1 95 ? 6.160 4.630 -8.868 1.00 83.00 95 ILE A N 1
ATOM 766 C CA . ILE A 1 95 ? 5.001 4.948 -9.682 1.00 83.00 95 ILE A CA 1
ATOM 767 C C . ILE A 1 95 ? 4.485 6.303 -9.222 1.00 83.00 95 ILE A C 1
ATOM 769 O O . ILE A 1 95 ? 4.312 6.527 -8.021 1.00 83.00 95 ILE A O 1
ATOM 773 N N . PHE A 1 96 ? 4.234 7.177 -10.185 1.00 84.81 96 PHE A N 1
ATOM 774 C CA . PHE A 1 96 ? 3.584 8.463 -10.003 1.00 84.81 96 PHE A CA 1
ATOM 775 C C . PHE A 1 96 ? 2.164 8.363 -10.566 1.00 84.81 96 PHE A C 1
ATOM 777 O O . PHE A 1 96 ? 1.949 8.558 -11.768 1.00 84.81 96 PHE A O 1
ATOM 784 N N . PRO A 1 97 ? 1.180 7.978 -9.738 1.00 82.31 97 PRO A N 1
ATOM 785 C CA . PRO A 1 97 ? -0.208 7.995 -10.162 1.00 82.31 97 PRO A CA 1
ATOM 786 C C . PRO A 1 97 ? -0.701 9.447 -10.241 1.00 82.31 97 PRO A C 1
ATOM 788 O O . PRO A 1 97 ? -0.696 10.179 -9.248 1.00 82.31 97 PRO A O 1
ATOM 791 N N . SER A 1 98 ? -1.166 9.855 -11.418 1.00 79.50 98 SER A N 1
ATOM 792 C CA . SER A 1 98 ? -1.851 11.132 -11.636 1.00 79.50 98 SER A CA 1
ATOM 793 C C . SER A 1 98 ? -3.226 10.900 -12.263 1.00 79.50 98 SER A C 1
ATOM 795 O O . SER A 1 98 ? -3.514 9.812 -12.758 1.00 79.50 98 SER A O 1
ATOM 797 N N . SER A 1 99 ? -4.081 11.924 -12.262 1.00 70.62 99 SER A N 1
ATOM 798 C CA . SER A 1 99 ? -5.447 11.843 -12.801 1.00 70.62 99 SER A CA 1
ATOM 799 C C . SER A 1 99 ? -5.518 11.678 -14.324 1.00 70.62 99 SER A C 1
ATOM 801 O O . SER A 1 99 ? -6.593 11.463 -14.875 1.00 70.62 99 SER A O 1
ATOM 803 N N . ASN A 1 100 ? -4.398 11.816 -15.032 1.00 68.62 100 ASN A N 1
ATOM 804 C CA . ASN A 1 100 ? -4.340 11.770 -16.493 1.00 68.62 100 ASN A CA 1
ATOM 805 C C . ASN A 1 100 ? -3.318 10.766 -17.037 1.00 68.62 100 ASN A C 1
ATOM 807 O O . ASN A 1 100 ? -3.365 10.451 -18.226 1.00 68.62 100 ASN A O 1
ATOM 811 N N . LEU A 1 101 ? -2.387 10.295 -16.206 1.00 73.19 101 LEU A N 1
ATOM 812 C CA . LEU A 1 101 ? -1.285 9.434 -16.619 1.00 73.19 101 LEU A CA 1
ATOM 813 C C . LEU A 1 101 ? -0.720 8.646 -15.430 1.00 73.19 101 LEU A C 1
ATOM 815 O O . LEU A 1 101 ? -0.641 9.155 -14.313 1.00 73.19 101 LEU A O 1
ATOM 819 N N . VAL A 1 102 ? -0.261 7.423 -15.680 1.00 73.62 102 VAL A N 1
ATOM 820 C CA . VAL A 1 102 ? 0.533 6.653 -14.714 1.00 73.62 102 VAL A CA 1
ATOM 821 C C . VAL A 1 102 ? 1.961 6.552 -15.224 1.00 73.62 102 VAL A C 1
ATOM 823 O O . VAL A 1 102 ? 2.241 5.778 -16.135 1.00 73.62 102 VAL A O 1
ATOM 826 N N . GLU A 1 103 ? 2.873 7.305 -14.619 1.00 75.12 103 GLU A N 1
ATOM 827 C CA . GLU A 1 103 ? 4.300 7.224 -14.936 1.00 75.12 103 GLU A CA 1
ATOM 828 C C . GLU A 1 103 ? 5.002 6.280 -13.961 1.00 75.12 103 GLU A C 1
ATOM 830 O O . GLU A 1 103 ? 4.636 6.195 -12.787 1.00 75.12 103 GLU A O 1
ATOM 835 N N . TYR A 1 104 ? 6.019 5.553 -14.422 1.00 73.88 104 TYR A N 1
ATOM 836 C CA . TYR A 1 104 ? 6.826 4.724 -13.532 1.00 73.88 104 TYR A CA 1
ATOM 837 C C . TYR A 1 104 ? 8.276 4.656 -13.981 1.00 73.88 104 TYR A C 1
ATOM 839 O O . TYR A 1 104 ? 8.619 4.783 -15.152 1.00 73.88 104 TYR A O 1
ATOM 847 N N . TYR A 1 105 ? 9.146 4.389 -13.027 1.00 69.25 105 TYR A N 1
ATOM 848 C CA . TYR A 1 105 ? 10.570 4.270 -13.257 1.00 69.25 105 TYR A CA 1
ATOM 849 C C . TYR A 1 105 ? 11.147 3.252 -12.292 1.00 69.25 105 TYR A C 1
ATOM 851 O O . TYR A 1 105 ? 10.631 3.011 -11.197 1.00 69.25 105 TYR A O 1
ATOM 859 N N . THR A 1 106 ? 12.246 2.650 -12.714 1.00 63.12 106 THR A N 1
ATOM 860 C CA . THR A 1 106 ? 13.042 1.779 -11.864 1.00 63.12 106 THR A CA 1
ATOM 861 C C . THR A 1 106 ? 14.360 2.472 -11.582 1.00 63.12 106 THR A C 1
ATOM 863 O O . THR A 1 106 ? 15.051 2.866 -12.518 1.00 63.12 106 THR A O 1
ATOM 866 N N . ALA A 1 107 ? 14.713 2.635 -10.310 1.00 55.22 107 ALA A N 1
ATOM 867 C CA . ALA A 1 107 ? 15.942 3.310 -9.906 1.00 55.22 107 ALA A CA 1
ATOM 868 C C . ALA A 1 107 ? 16.750 2.424 -8.962 1.00 55.22 107 ALA A C 1
ATOM 870 O O . ALA A 1 107 ? 16.189 1.691 -8.149 1.00 55.22 107 ALA A O 1
ATOM 871 N N . LYS A 1 108 ? 18.079 2.511 -9.061 1.00 53.88 108 LYS A N 1
ATOM 872 C CA . LYS A 1 108 ? 19.005 1.842 -8.147 1.00 53.88 108 LYS A CA 1
ATOM 873 C C . LYS A 1 108 ? 19.323 2.766 -6.960 1.00 53.88 108 LYS A C 1
ATOM 875 O O . LYS A 1 108 ? 19.932 3.813 -7.186 1.00 53.88 108 LYS A O 1
ATOM 880 N N . PRO A 1 109 ? 18.958 2.406 -5.716 1.00 52.97 109 PRO A N 1
ATOM 881 C CA . PRO A 1 109 ? 19.331 3.189 -4.538 1.00 52.97 109 PRO A CA 1
ATOM 882 C C . PRO A 1 109 ? 20.850 3.170 -4.325 1.00 52.97 109 PRO A C 1
ATOM 884 O O . PRO A 1 109 ? 21.484 2.128 -4.495 1.00 52.97 109 PRO A O 1
ATOM 887 N N . VAL A 1 110 ? 21.434 4.288 -3.885 1.00 47.41 110 VAL A N 1
ATOM 888 C CA . VAL A 1 110 ? 22.889 4.414 -3.647 1.00 47.41 110 VAL A CA 1
ATOM 889 C C . VAL A 1 110 ? 23.399 3.390 -2.616 1.00 47.41 110 VAL A C 1
ATOM 891 O O . VAL A 1 110 ? 24.492 2.855 -2.782 1.00 47.41 110 VAL A O 1
ATOM 894 N N . ASN A 1 111 ? 22.577 3.035 -1.619 1.00 45.97 111 ASN A N 1
ATOM 895 C CA . ASN A 1 111 ? 22.901 2.052 -0.574 1.00 45.97 111 ASN A CA 1
ATOM 896 C C . ASN A 1 111 ? 22.089 0.754 -0.668 1.00 45.97 111 ASN A C 1
ATOM 898 O O . ASN A 1 111 ? 21.902 0.057 0.326 1.00 45.97 111 ASN A O 1
ATOM 902 N N . TRP A 1 112 ? 21.649 0.386 -1.877 1.00 44.91 112 TRP A N 1
ATOM 903 C CA . TRP A 1 112 ? 21.003 -0.908 -2.144 1.00 44.91 112 TRP A CA 1
ATOM 904 C C . TRP A 1 112 ? 21.789 -2.103 -1.582 1.00 44.91 112 TRP A C 1
ATOM 906 O O . TRP A 1 112 ? 21.214 -3.081 -1.120 1.00 44.91 112 TRP A O 1
ATOM 916 N N . TYR A 1 113 ? 23.115 -1.980 -1.558 1.00 43.12 113 TYR A N 1
ATOM 917 C CA . TYR A 1 113 ? 24.054 -3.000 -1.095 1.00 43.12 113 TYR A CA 1
ATOM 918 C C . TYR A 1 113 ? 24.139 -3.151 0.433 1.00 43.12 113 TYR A C 1
ATOM 920 O O . TYR A 1 113 ? 24.854 -4.023 0.921 1.00 43.12 113 TYR A O 1
ATOM 928 N N . GLN A 1 114 ? 23.453 -2.303 1.204 1.00 41.00 114 GLN A N 1
ATOM 929 C CA . GLN A 1 114 ? 23.493 -2.298 2.668 1.00 41.00 114 GLN A CA 1
ATOM 930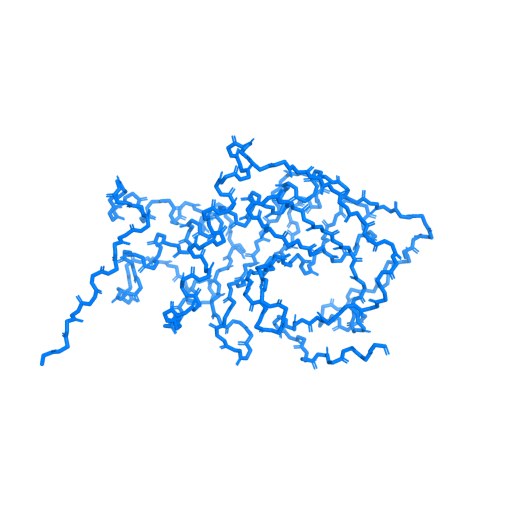 C C . GLN A 1 114 ? 22.129 -2.681 3.254 1.00 41.00 114 GLN A C 1
ATOM 932 O O . GLN A 1 114 ? 21.566 -1.975 4.082 1.00 41.00 114 GLN A O 1
ATOM 937 N N . THR A 1 115 ? 21.554 -3.806 2.821 1.00 41.56 115 THR A N 1
ATOM 938 C CA . THR A 1 115 ? 20.428 -4.406 3.554 1.00 41.56 115 THR A CA 1
ATOM 939 C C . THR A 1 115 ? 20.925 -5.006 4.878 1.00 41.56 115 THR A C 1
ATOM 941 O O . THR A 1 115 ? 21.917 -5.743 4.851 1.00 41.56 115 THR A O 1
ATOM 944 N N . PRO A 1 116 ? 20.212 -4.833 6.006 1.00 38.31 116 PRO A N 1
ATOM 945 C CA . PRO A 1 116 ? 20.556 -5.480 7.279 1.00 38.31 116 PRO A CA 1
ATOM 946 C C . PRO A 1 116 ? 20.454 -7.021 7.245 1.00 38.31 116 PRO A C 1
ATOM 948 O O . PRO A 1 116 ? 20.936 -7.690 8.156 1.00 38.31 116 PRO A O 1
ATOM 951 N N . TYR A 1 117 ? 19.883 -7.599 6.181 1.00 39.94 117 TYR A N 1
ATOM 952 C CA . TYR A 1 117 ? 19.624 -9.038 6.042 1.00 39.94 117 TYR A CA 1
ATOM 953 C C . TYR A 1 117 ? 20.681 -9.822 5.245 1.00 39.94 117 TYR A C 1
ATOM 955 O O . TYR A 1 117 ? 20.470 -10.994 4.946 1.00 39.94 117 TYR A O 1
ATOM 963 N N . GLY A 1 118 ? 21.822 -9.214 4.897 1.00 38.09 118 GLY A N 1
ATOM 964 C CA . GLY A 1 118 ? 22.937 -9.942 4.276 1.00 38.09 118 GLY A CA 1
ATOM 965 C C . GLY A 1 118 ? 22.629 -10.533 2.893 1.00 38.09 118 GLY A C 1
ATOM 966 O O . GLY A 1 118 ? 23.252 -11.524 2.506 1.00 38.09 118 GLY A O 1
ATOM 967 N N . ILE A 1 119 ? 21.682 -9.944 2.152 1.00 40.88 119 ILE A N 1
ATOM 968 C CA . ILE A 1 119 ? 21.377 -10.333 0.771 1.00 40.88 119 ILE A CA 1
ATOM 969 C C . ILE A 1 119 ? 22.585 -9.942 -0.087 1.00 40.88 119 ILE A C 1
ATOM 971 O O . ILE A 1 119 ? 22.783 -8.776 -0.418 1.00 40.88 119 ILE A O 1
ATOM 975 N N . LYS A 1 120 ? 23.439 -10.927 -0.380 1.00 36.31 120 LYS A N 1
ATOM 976 C CA . LYS A 1 120 ? 24.587 -10.764 -1.273 1.00 36.31 120 LYS A CA 1
ATOM 977 C C . LYS A 1 120 ? 24.122 -10.663 -2.721 1.00 36.31 120 LYS A C 1
ATOM 979 O O . LYS A 1 120 ? 23.295 -11.459 -3.155 1.00 36.31 120 LYS A O 1
ATOM 984 N N . ASP A 1 121 ? 24.721 -9.697 -3.407 1.00 38.72 121 ASP A N 1
ATOM 985 C CA . ASP A 1 121 ? 24.817 -9.487 -4.851 1.00 38.72 121 ASP A CA 1
ATOM 986 C C . ASP A 1 121 ? 24.129 -10.551 -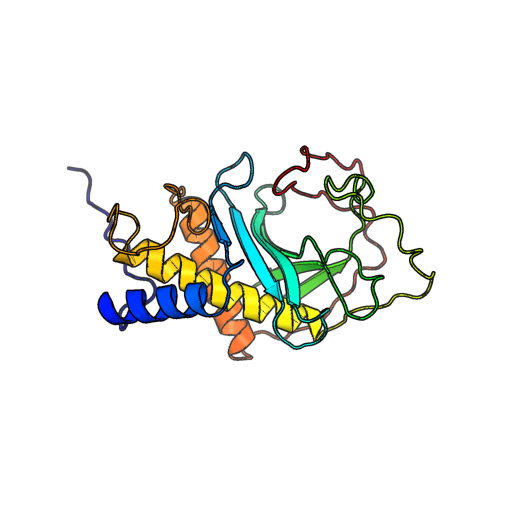5.719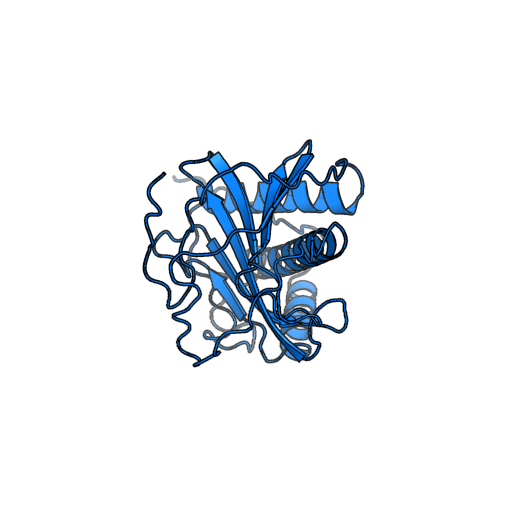 1.00 38.72 121 ASP A C 1
ATOM 988 O O . ASP A 1 121 ? 24.677 -11.622 -5.982 1.00 38.72 121 ASP A O 1
ATOM 992 N N . ALA A 1 122 ? 22.950 -10.217 -6.242 1.00 38.44 122 ALA A N 1
ATOM 993 C CA . ALA A 1 122 ? 22.577 -10.725 -7.552 1.00 38.44 122 ALA A CA 1
ATOM 994 C C . ALA A 1 122 ? 23.275 -9.826 -8.582 1.00 38.44 122 ALA A C 1
ATOM 996 O O . ALA A 1 122 ? 23.013 -8.621 -8.636 1.00 38.44 122 ALA A O 1
ATOM 997 N N . GLU A 1 123 ? 24.211 -10.386 -9.351 1.00 37.16 123 GLU A N 1
ATOM 998 C CA . GLU A 1 123 ? 24.749 -9.726 -10.541 1.00 37.16 123 GLU A CA 1
ATOM 999 C C . GLU A 1 123 ? 23.572 -9.377 -11.456 1.00 37.16 123 GLU A C 1
ATOM 1001 O O . GLU A 1 123 ? 22.910 -10.264 -11.989 1.00 37.16 123 GLU A O 1
ATOM 1006 N N . ILE A 1 124 ? 23.278 -8.083 -11.599 1.00 41.00 124 ILE A N 1
ATOM 1007 C CA . ILE A 1 124 ? 22.230 -7.604 -12.499 1.00 41.00 124 ILE A CA 1
ATOM 1008 C C . ILE A 1 124 ? 22.784 -7.751 -13.923 1.00 41.00 124 ILE A C 1
ATOM 1010 O O . ILE A 1 124 ? 23.766 -7.075 -14.247 1.00 41.00 124 ILE A O 1
ATOM 1014 N N . PRO A 1 125 ? 22.209 -8.607 -14.787 1.00 36.53 125 PRO A N 1
ATOM 1015 C CA . PRO A 1 125 ? 22.608 -8.673 -16.183 1.00 36.53 125 PRO A CA 1
ATOM 1016 C C . PRO A 1 125 ? 22.374 -7.313 -16.840 1.00 36.53 125 PRO A C 1
ATOM 1018 O O . PRO A 1 125 ? 21.399 -6.627 -16.540 1.00 36.53 125 PRO A O 1
ATOM 1021 N N . SER A 1 126 ? 23.239 -6.942 -17.781 1.00 38.19 126 SER A N 1
ATOM 1022 C CA . SER A 1 126 ? 23.166 -5.700 -18.565 1.00 38.19 126 SER A CA 1
ATOM 1023 C C . SER A 1 126 ? 21.918 -5.576 -19.452 1.00 38.19 126 SER A C 1
ATOM 1025 O O . SER A 1 126 ? 21.783 -4.596 -20.179 1.00 38.19 126 SER A O 1
ATOM 1027 N N . GLU A 1 127 ? 21.025 -6.563 -19.419 1.00 38.16 127 GLU A N 1
ATOM 1028 C CA . GLU A 1 127 ? 19.776 -6.593 -20.166 1.00 38.16 127 GLU A CA 1
ATOM 1029 C C . GLU A 1 127 ? 18.610 -6.388 -19.197 1.00 38.16 127 GLU A C 1
ATOM 1031 O O . GLU A 1 127 ? 18.247 -7.254 -18.402 1.00 38.16 127 GLU A O 1
ATOM 1036 N N . THR A 1 128 ? 18.062 -5.181 -19.276 1.00 43.03 128 THR A N 1
ATOM 1037 C CA . THR A 1 128 ? 16.783 -4.705 -18.756 1.00 43.03 128 THR A CA 1
ATOM 1038 C C . THR A 1 128 ? 15.711 -5.800 -18.651 1.00 43.03 128 THR A C 1
ATOM 1040 O O . THR A 1 128 ? 14.923 -6.021 -19.572 1.00 43.03 128 THR A O 1
ATOM 1043 N N . SER A 1 129 ? 15.571 -6.433 -17.479 1.00 43.53 129 SER A N 1
ATOM 1044 C CA . SER A 1 129 ? 14.287 -7.027 -17.099 1.00 43.53 129 SER A CA 1
ATOM 1045 C C . SER A 1 129 ? 13.355 -5.891 -16.700 1.00 43.53 129 SER A C 1
ATOM 1047 O O . SER A 1 129 ? 13.175 -5.557 -15.535 1.00 43.53 129 SER A O 1
ATOM 1049 N N . ILE A 1 130 ? 12.771 -5.233 -17.698 1.00 49.47 130 ILE A N 1
ATOM 1050 C CA . ILE A 1 130 ? 11.638 -4.347 -17.464 1.00 49.47 130 ILE A CA 1
ATOM 1051 C C . ILE A 1 130 ? 10.522 -5.272 -16.978 1.00 49.47 130 ILE A C 1
ATOM 1053 O O . ILE A 1 130 ? 9.875 -5.947 -17.777 1.00 49.47 130 ILE A O 1
ATOM 1057 N N . GLY A 1 131 ? 10.310 -5.353 -15.665 1.00 50.66 131 GLY A N 1
ATOM 1058 C CA . GLY A 1 131 ? 9.033 -5.781 -15.095 1.00 50.66 131 GLY A CA 1
ATOM 1059 C C . GLY A 1 131 ? 7.974 -4.752 -15.491 1.00 50.66 131 GLY A C 1
ATOM 1060 O O . GLY A 1 131 ? 7.579 -3.922 -14.680 1.00 50.66 131 GLY A O 1
ATOM 1061 N N . GLY A 1 132 ? 7.653 -4.707 -16.783 1.00 66.94 132 GLY A N 1
ATOM 1062 C CA . GLY A 1 132 ? 6.862 -3.680 -17.440 1.00 66.94 132 GLY A CA 1
ATOM 1063 C C . GLY A 1 132 ? 5.387 -3.998 -17.335 1.00 66.94 132 GLY A C 1
ATOM 1064 O O . GLY A 1 132 ? 5.007 -5.155 -17.425 1.00 66.94 132 GLY A O 1
ATOM 1065 N N . ILE A 1 133 ? 4.573 -2.960 -17.161 1.00 68.44 133 ILE A N 1
ATOM 1066 C CA . ILE A 1 133 ? 3.102 -2.995 -17.161 1.00 68.44 133 ILE A CA 1
ATOM 1067 C C . ILE A 1 133 ? 2.482 -3.878 -16.070 1.00 68.44 133 ILE A C 1
ATOM 1069 O O . ILE A 1 133 ? 1.882 -3.350 -15.142 1.00 68.44 133 ILE A O 1
ATOM 1073 N N . GLU A 1 134 ? 2.648 -5.196 -16.130 1.00 72.00 134 GLU A N 1
ATOM 1074 C CA . GLU A 1 134 ? 2.041 -6.166 -15.215 1.00 72.00 134 GLU A CA 1
ATOM 1075 C C . GLU A 1 134 ? 2.489 -5.958 -13.763 1.00 72.00 134 GLU A C 1
ATOM 1077 O O . GLU A 1 134 ? 1.656 -5.941 -12.854 1.00 72.00 134 GLU A O 1
ATOM 1082 N N . ARG A 1 135 ? 3.782 -5.694 -13.539 1.00 76.31 135 ARG A N 1
ATOM 1083 C CA . ARG A 1 135 ? 4.323 -5.333 -12.217 1.00 76.31 135 ARG A CA 1
ATOM 1084 C C . ARG A 1 135 ? 3.763 -4.008 -11.707 1.00 76.31 135 ARG A C 1
ATOM 1086 O O . ARG A 1 135 ? 3.450 -3.896 -10.525 1.00 76.31 135 ARG A O 1
ATOM 1093 N N . VAL A 1 136 ? 3.655 -3.005 -12.580 1.00 78.62 136 VAL A N 1
ATOM 1094 C CA . VAL A 1 136 ? 3.099 -1.688 -12.231 1.00 78.62 136 VAL A CA 1
ATOM 1095 C C . VAL A 1 136 ? 1.634 -1.853 -11.829 1.00 78.62 136 VAL A C 1
ATOM 1097 O O . VAL A 1 136 ? 1.228 -1.377 -10.774 1.00 78.62 136 VAL A O 1
ATOM 1100 N N . ASP A 1 137 ? 0.876 -2.634 -12.594 1.00 80.06 137 ASP A N 1
ATOM 1101 C CA . ASP A 1 137 ? -0.511 -2.990 -12.303 1.00 80.06 137 ASP A CA 1
ATOM 1102 C C . ASP A 1 137 ? -0.662 -3.809 -11.018 1.00 80.06 137 ASP A C 1
ATOM 1104 O O . ASP A 1 137 ? -1.635 -3.642 -10.284 1.00 80.06 137 ASP A O 1
ATOM 1108 N N . GLY A 1 138 ? 0.278 -4.710 -10.733 1.00 82.19 138 GLY A N 1
ATOM 1109 C CA . GLY A 1 138 ? 0.350 -5.436 -9.467 1.00 82.19 138 GLY A CA 1
ATOM 1110 C C . GLY A 1 138 ? 0.492 -4.484 -8.282 1.00 82.19 138 GLY A C 1
ATOM 1111 O O . GLY A 1 138 ? -0.336 -4.511 -7.376 1.00 82.19 138 GLY A O 1
ATOM 1112 N N . VAL A 1 139 ? 1.482 -3.587 -8.335 1.00 85.19 139 VAL A N 1
ATOM 1113 C CA . VAL A 1 139 ? 1.735 -2.610 -7.267 1.00 85.19 139 VAL A CA 1
ATOM 1114 C C . VAL A 1 139 ? 0.569 -1.634 -7.099 1.00 85.19 139 VAL A C 1
ATOM 1116 O O . VAL A 1 139 ? 0.191 -1.363 -5.967 1.00 85.19 139 VAL A O 1
ATOM 1119 N N . LEU A 1 140 ? -0.050 -1.148 -8.180 1.00 88.00 140 LEU A N 1
ATOM 1120 C CA . LEU A 1 140 ? -1.215 -0.255 -8.092 1.00 88.00 140 LEU A CA 1
ATOM 1121 C C . LEU A 1 140 ? -2.417 -0.930 -7.418 1.00 88.00 140 LEU A C 1
ATOM 1123 O O . LEU A 1 140 ? -3.069 -0.316 -6.575 1.00 88.00 140 LEU A O 1
ATOM 1127 N N . ARG A 1 141 ? -2.688 -2.201 -7.748 1.00 87.81 141 ARG A N 1
ATOM 1128 C CA . ARG A 1 141 ? -3.755 -2.986 -7.105 1.00 87.81 141 ARG A CA 1
ATOM 1129 C C . ARG A 1 141 ? -3.462 -3.258 -5.635 1.00 87.81 141 ARG A C 1
ATOM 1131 O O . ARG A 1 141 ? -4.350 -3.106 -4.802 1.00 87.81 141 ARG A O 1
ATOM 1138 N N . ASP A 1 142 ? -2.224 -3.622 -5.310 1.00 89.81 142 ASP A N 1
ATOM 1139 C CA . ASP A 1 142 ? -1.802 -3.806 -3.922 1.00 89.81 142 ASP A CA 1
ATOM 1140 C C . ASP A 1 142 ? -1.936 -2.498 -3.125 1.00 89.81 142 ASP A C 1
ATOM 1142 O O . ASP A 1 142 ? -2.500 -2.500 -2.032 1.00 89.81 142 ASP A O 1
ATOM 1146 N N . SER A 1 143 ? -1.497 -1.369 -3.686 1.00 92.50 143 SER A N 1
ATOM 1147 C CA . SER A 1 143 ? -1.630 -0.045 -3.072 1.00 92.50 143 SER A CA 1
ATOM 1148 C C . SER A 1 143 ? -3.079 0.354 -2.814 1.00 92.50 143 SER A C 1
ATOM 1150 O O . SER A 1 143 ? -3.379 0.826 -1.720 1.00 92.50 143 SER A O 1
ATOM 1152 N N . GLU A 1 144 ? -3.983 0.143 -3.774 1.00 92.88 144 GLU A N 1
ATOM 1153 C CA . GLU A 1 144 ? -5.413 0.417 -3.586 1.00 92.88 144 GLU A CA 1
ATOM 1154 C C . GLU A 1 144 ? -5.991 -0.431 -2.449 1.00 92.88 144 GLU A C 1
ATOM 1156 O O . GLU A 1 144 ? -6.584 0.112 -1.513 1.00 92.88 144 GLU A O 1
ATOM 1161 N N . ARG A 1 145 ? -5.711 -1.741 -2.454 1.00 91.62 145 ARG A N 1
ATOM 1162 C CA . ARG A 1 145 ? -6.132 -2.660 -1.391 1.00 91.62 145 ARG A CA 1
ATOM 1163 C C . ARG A 1 145 ? -5.641 -2.198 -0.020 1.00 91.62 145 ARG A C 1
ATOM 1165 O O . ARG A 1 145 ? -6.403 -2.208 0.947 1.00 91.62 145 ARG A O 1
ATOM 1172 N N . PHE A 1 146 ? -4.380 -1.792 0.091 1.00 94.38 146 PHE A N 1
ATOM 1173 C CA . PHE A 1 146 ? -3.821 -1.365 1.370 1.00 94.38 146 PHE A CA 1
ATOM 1174 C C . PHE A 1 146 ? -4.332 0.005 1.822 1.00 94.38 146 PHE A C 1
ATOM 1176 O O . PHE A 1 146 ? -4.576 0.189 3.016 1.00 94.38 146 PHE A O 1
ATOM 1183 N N . LEU A 1 147 ? -4.565 0.943 0.900 1.00 94.12 147 LEU A N 1
ATOM 1184 C CA . LEU A 1 147 ? -5.237 2.206 1.212 1.00 94.12 147 LEU A CA 1
ATOM 1185 C C . LEU A 1 147 ? -6.667 1.972 1.690 1.00 94.12 147 LEU A C 1
ATOM 1187 O O . LEU A 1 147 ? -7.105 2.618 2.640 1.00 94.12 147 LEU A O 1
ATOM 1191 N N . ARG A 1 148 ? -7.379 1.002 1.110 1.00 93.31 148 ARG A N 1
ATOM 1192 C CA . ARG A 1 148 ? -8.694 0.590 1.599 1.00 93.31 148 ARG A CA 1
ATOM 1193 C C . ARG A 1 148 ? -8.639 0.090 3.040 1.00 93.31 148 ARG A C 1
ATOM 1195 O O . ARG A 1 148 ? -9.424 0.564 3.857 1.00 93.31 148 ARG A O 1
ATOM 1202 N N . LEU A 1 149 ? -7.703 -0.800 3.378 1.00 94.31 149 LEU A N 1
ATOM 1203 C CA . LEU A 1 149 ? -7.516 -1.264 4.762 1.00 94.31 149 LEU A CA 1
ATOM 1204 C C . LEU A 1 149 ? -7.175 -0.110 5.714 1.00 94.31 149 LEU A C 1
ATOM 1206 O O . LEU A 1 149 ? -7.735 -0.018 6.807 1.00 94.31 149 LEU A O 1
ATOM 1210 N N . PHE A 1 150 ? -6.296 0.797 5.282 1.00 93.62 150 PHE A N 1
ATOM 1211 C CA . PHE A 1 150 ? -5.954 2.004 6.026 1.00 93.62 150 PHE A CA 1
ATOM 1212 C C . PHE A 1 150 ? -7.191 2.870 6.317 1.00 93.62 150 PHE A C 1
ATOM 1214 O O . PHE A 1 150 ? -7.400 3.260 7.466 1.00 93.62 150 PHE A O 1
ATOM 1221 N N . TRP A 1 151 ? -8.032 3.140 5.316 1.00 92.69 151 TRP A N 1
ATOM 1222 C CA . TRP A 1 151 ? -9.235 3.961 5.475 1.00 92.69 151 TRP A CA 1
ATOM 1223 C C . TRP A 1 151 ? -10.292 3.301 6.355 1.00 92.69 151 TRP A C 1
ATOM 1225 O O . TRP A 1 151 ? -10.835 3.967 7.231 1.00 92.69 151 TRP A O 1
ATOM 1235 N N . LEU A 1 152 ? -10.525 1.993 6.199 1.00 93.06 152 LEU A N 1
ATOM 1236 C CA . LEU A 1 152 ? -11.418 1.244 7.089 1.00 93.06 152 LEU A CA 1
ATOM 1237 C C . LEU A 1 152 ? -10.955 1.350 8.549 1.00 93.06 152 LEU A C 1
ATOM 1239 O O . LEU A 1 152 ? -11.756 1.629 9.440 1.00 93.06 152 LEU A O 1
ATOM 1243 N N . TYR A 1 153 ? -9.652 1.218 8.808 1.00 91.81 153 TYR A N 1
ATOM 1244 C CA . TYR A 1 153 ? -9.131 1.434 10.154 1.00 91.81 153 TYR A CA 1
ATOM 1245 C C . TYR A 1 153 ? -9.297 2.886 10.619 1.00 91.81 153 TYR A C 1
ATOM 1247 O O . TYR A 1 153 ? -9.732 3.137 11.744 1.00 91.81 153 TYR A O 1
ATOM 1255 N N . ASN A 1 154 ? -8.941 3.853 9.773 1.00 88.56 154 ASN A N 1
ATOM 1256 C CA . ASN A 1 154 ? -8.987 5.271 10.117 1.00 88.56 154 ASN A CA 1
ATOM 1257 C C . ASN A 1 154 ? -10.410 5.759 10.433 1.00 88.56 154 ASN A C 1
ATOM 1259 O O . ASN A 1 154 ? -10.581 6.610 11.312 1.00 88.56 154 ASN A O 1
ATOM 1263 N N . ASP A 1 155 ? -11.413 5.238 9.733 1.00 88.25 155 ASP A N 1
ATOM 1264 C CA . ASP A 1 155 ? -12.800 5.671 9.872 1.00 88.25 155 ASP A CA 1
ATOM 1265 C C . ASP A 1 155 ? -13.472 5.053 11.103 1.00 88.25 155 ASP A C 1
ATOM 1267 O O . ASP A 1 155 ? -14.142 5.768 11.850 1.00 88.25 155 ASP A O 1
ATOM 1271 N N . PHE A 1 156 ? -13.239 3.761 11.364 1.00 89.06 156 PHE A N 1
ATOM 1272 C CA . PHE A 1 156 ? -13.947 3.023 12.416 1.00 89.06 156 PHE A CA 1
ATOM 1273 C C . PHE A 1 156 ? -13.124 2.826 13.697 1.00 89.06 156 PHE A C 1
ATOM 1275 O O . PHE A 1 156 ? -13.658 2.928 14.800 1.00 89.06 156 PHE A O 1
ATOM 1282 N N . PHE A 1 157 ? -11.811 2.600 13.592 1.00 89.12 157 PHE A N 1
ATOM 1283 C CA . PHE A 1 157 ? -11.026 2.019 14.690 1.00 89.12 157 PHE A CA 1
ATOM 1284 C C . PHE A 1 157 ? -9.890 2.891 15.227 1.00 89.12 157 PHE A C 1
ATOM 1286 O O . PHE A 1 157 ? -9.379 2.592 16.305 1.00 89.12 157 PHE A O 1
ATOM 1293 N N . LYS A 1 158 ? -9.516 4.004 14.577 1.00 84.56 158 LYS A N 1
ATOM 1294 C CA . LYS A 1 158 ? -8.360 4.826 15.013 1.00 84.56 158 LYS A CA 1
ATOM 1295 C C . LYS A 1 158 ? -8.394 5.271 16.479 1.00 84.56 158 LYS A C 1
ATOM 1297 O O . LYS A 1 158 ? -7.349 5.422 17.103 1.00 84.56 158 LYS A O 1
ATOM 1302 N N . ASN A 1 159 ? -9.593 5.460 17.032 1.00 81.81 159 ASN A N 1
ATOM 1303 C CA . ASN A 1 159 ? -9.803 5.901 18.412 1.00 81.81 159 ASN A CA 1
ATOM 1304 C C . ASN A 1 159 ? -10.148 4.746 19.372 1.00 81.81 159 ASN A C 1
ATOM 1306 O O . ASN A 1 159 ? -10.359 4.978 20.563 1.00 81.81 159 ASN A O 1
ATOM 1310 N N . MET A 1 160 ? -10.210 3.506 18.880 1.00 79.62 160 MET A N 1
ATOM 1311 C CA . MET A 1 160 ? -10.590 2.325 19.650 1.00 79.62 160 MET A CA 1
ATOM 1312 C C . MET A 1 160 ? -9.350 1.509 20.007 1.00 79.62 160 MET A C 1
ATOM 1314 O O . MET A 1 160 ? -8.825 0.747 19.203 1.00 79.62 160 MET A O 1
ATOM 1318 N N . LYS A 1 161 ? -8.866 1.650 21.245 1.00 58.22 161 LYS A N 1
ATOM 1319 C CA . LYS A 1 161 ? -7.550 1.113 21.627 1.00 58.22 161 LYS A CA 1
ATOM 1320 C C . LYS A 1 161 ? -7.398 -0.416 21.599 1.00 58.22 161 LYS A C 1
ATOM 1322 O O . LYS A 1 161 ? -6.254 -0.840 21.665 1.00 58.22 161 LYS A O 1
ATOM 1327 N N . ASN A 1 162 ? -8.466 -1.216 21.496 1.00 64.31 162 ASN A N 1
ATOM 1328 C CA . ASN A 1 162 ? -8.401 -2.687 21.586 1.00 64.31 162 ASN A CA 1
ATOM 1329 C C . ASN A 1 162 ? -9.507 -3.415 20.784 1.00 64.31 162 ASN A C 1
ATOM 1331 O O . ASN A 1 162 ? -9.917 -4.498 21.185 1.00 64.31 162 ASN A O 1
ATOM 1335 N N . TYR A 1 163 ? -10.074 -2.815 19.731 1.00 71.75 163 TYR A N 1
ATOM 1336 C CA . TYR A 1 163 ? -11.208 -3.446 19.030 1.00 71.75 163 TYR A CA 1
ATOM 1337 C C . TYR A 1 163 ? -10.771 -4.568 18.082 1.00 71.75 163 TYR A C 1
ATOM 1339 O O . TYR A 1 163 ? -11.418 -5.602 17.984 1.00 71.75 163 TYR A O 1
ATOM 1347 N N . LEU A 1 164 ? -9.647 -4.364 17.400 1.00 83.19 164 LEU A N 1
ATOM 1348 C CA . LEU A 1 164 ? -9.051 -5.364 16.526 1.00 83.19 164 LEU A CA 1
ATOM 1349 C C . LEU A 1 164 ? -7.961 -6.092 17.316 1.00 83.19 164 LEU A C 1
ATOM 1351 O O . LEU A 1 164 ? -7.060 -5.441 17.849 1.00 83.19 164 LEU A O 1
ATOM 1355 N N . GLU A 1 165 ? -8.008 -7.424 17.371 1.00 86.06 165 GLU A N 1
ATOM 1356 C CA . GLU A 1 165 ? -6.987 -8.274 18.011 1.00 86.06 165 GLU A CA 1
ATOM 1357 C C . GLU A 1 165 ? -5.681 -8.346 17.184 1.00 86.06 165 GLU A C 1
ATOM 1359 O O . GLU A 1 165 ? -5.043 -9.388 17.048 1.00 86.06 165 GLU A O 1
ATOM 1364 N N . ILE A 1 166 ? -5.259 -7.218 16.608 1.00 88.50 166 ILE A N 1
ATOM 1365 C CA . ILE A 1 166 ? -4.063 -7.090 15.774 1.00 88.50 166 ILE A CA 1
ATOM 1366 C C . ILE A 1 166 ? -2.979 -6.390 16.592 1.00 88.50 166 ILE A C 1
ATOM 1368 O O . ILE A 1 166 ? -3.199 -5.331 17.184 1.00 88.50 166 ILE A O 1
ATOM 1372 N N . SER A 1 167 ? -1.778 -6.971 16.635 1.00 88.12 167 SER A N 1
ATOM 1373 C CA . SER A 1 167 ? -0.673 -6.389 17.399 1.00 88.12 167 SER A CA 1
ATOM 1374 C C . SER A 1 167 ? -0.244 -5.030 16.831 1.00 88.12 167 SER A C 1
ATOM 1376 O O . SER A 1 167 ? -0.236 -4.808 15.620 1.00 88.12 167 SER A O 1
ATOM 1378 N N . LYS A 1 168 ? 0.206 -4.121 17.706 1.00 85.31 168 LYS A N 1
ATOM 1379 C CA . LYS A 1 168 ? 0.718 -2.791 17.311 1.00 85.31 168 LYS A CA 1
ATOM 1380 C C . LYS A 1 168 ? 1.986 -2.836 16.458 1.00 85.31 168 LYS A C 1
ATOM 1382 O O . LYS A 1 168 ? 2.367 -1.823 15.886 1.00 85.31 168 LYS A O 1
ATOM 1387 N N . GLU A 1 169 ? 2.670 -3.974 16.416 1.00 86.06 169 GLU A N 1
ATOM 1388 C CA . GLU A 1 169 ? 3.805 -4.201 15.516 1.00 86.06 169 GLU A CA 1
ATOM 1389 C C . GLU A 1 169 ? 3.340 -4.448 14.077 1.00 86.06 169 GLU A C 1
ATOM 1391 O O . GLU A 1 169 ? 4.077 -4.170 13.136 1.00 86.06 169 GLU A O 1
ATOM 1396 N N . ARG A 1 170 ? 2.110 -4.949 13.908 1.00 89.31 170 ARG A N 1
ATOM 1397 C CA . ARG A 1 170 ? 1.495 -5.237 12.613 1.00 89.31 170 ARG A CA 1
ATOM 1398 C C . ARG A 1 170 ? 0.569 -4.119 12.147 1.00 89.31 170 ARG A C 1
ATOM 1400 O O . ARG A 1 170 ? 0.571 -3.791 10.972 1.00 89.31 170 ARG A O 1
ATOM 1407 N N . LEU A 1 171 ? -0.184 -3.480 13.034 1.00 90.50 171 LEU A N 1
ATOM 1408 C CA . LEU A 1 171 ? -1.043 -2.351 12.674 1.00 90.50 171 LEU A CA 1
ATOM 1409 C C . LEU A 1 171 ? -0.706 -1.144 13.541 1.00 90.50 171 LEU A C 1
ATOM 1411 O O . LEU A 1 171 ? -1.065 -1.074 14.718 1.00 90.50 171 LEU A O 1
ATOM 1415 N N . ARG A 1 172 ? 0.016 -0.188 12.952 1.00 87.00 172 ARG A N 1
ATOM 1416 C CA . ARG A 1 172 ? 0.509 1.005 13.645 1.00 87.00 172 ARG A CA 1
ATOM 1417 C C . ARG A 1 172 ? 0.130 2.266 12.889 1.00 87.00 172 ARG A C 1
ATOM 1419 O O . ARG A 1 172 ? 0.954 2.853 12.195 1.00 87.00 172 ARG A O 1
ATOM 1426 N N . ILE A 1 173 ? -1.107 2.705 13.076 1.00 84.25 173 ILE A N 1
ATOM 1427 C CA . ILE A 1 173 ? -1.606 3.951 12.495 1.00 84.25 173 ILE A CA 1
ATOM 1428 C C . ILE A 1 173 ? -1.593 5.034 13.581 1.00 84.25 173 ILE A C 1
ATOM 1430 O O . ILE A 1 173 ? -2.358 4.973 14.544 1.00 84.25 173 ILE A O 1
ATOM 1434 N N . ARG A 1 174 ? -0.658 5.983 13.462 1.00 79.06 174 ARG A N 1
ATOM 1435 C CA . ARG A 1 174 ? -0.559 7.191 14.301 1.00 79.06 174 ARG A CA 1
ATOM 1436 C C . ARG A 1 174 ? -1.536 8.271 13.831 1.00 79.06 174 ARG A C 1
ATOM 1438 O O . ARG A 1 174 ? -2.093 8.163 12.742 1.00 79.06 174 ARG A O 1
ATOM 1445 N N . ASP A 1 175 ? -1.692 9.327 14.628 1.00 75.88 175 ASP A N 1
ATOM 1446 C CA . ASP A 1 175 ? -2.410 10.534 14.209 1.00 75.88 175 ASP A CA 1
ATOM 1447 C C . ASP A 1 175 ? -1.687 11.190 13.025 1.00 75.88 175 ASP A C 1
ATOM 1449 O O . ASP A 1 175 ? -0.642 11.821 13.179 1.00 75.88 175 ASP A O 1
ATOM 1453 N N . ILE A 1 176 ? -2.250 11.021 11.830 1.00 76.31 176 ILE A N 1
ATOM 1454 C CA . ILE A 1 176 ? -1.737 11.612 10.595 1.00 76.31 176 ILE A CA 1
ATOM 1455 C C . ILE A 1 176 ? -2.263 13.042 10.470 1.00 76.31 176 ILE A C 1
ATOM 1457 O O . ILE A 1 176 ? -3.435 13.323 10.739 1.00 76.31 176 ILE A O 1
ATOM 1461 N N . GLN A 1 177 ? -1.408 13.959 10.019 1.00 79.56 177 GLN A N 1
ATOM 1462 C CA . GLN A 1 177 ? -1.815 15.338 9.762 1.00 79.56 177 GLN A CA 1
ATOM 1463 C C . GLN A 1 177 ? -2.942 15.396 8.717 1.00 79.56 177 GLN A C 1
ATOM 1465 O O . GLN A 1 177 ? -2.928 14.674 7.721 1.00 79.56 177 GLN A O 1
ATOM 1470 N N . LYS A 1 178 ? -3.900 16.318 8.893 1.00 83.06 178 LYS A N 1
ATOM 1471 C CA . LYS A 1 178 ? -5.048 16.480 7.973 1.00 83.06 178 LYS A CA 1
ATOM 1472 C C . LYS A 1 178 ? -4.637 16.628 6.505 1.00 83.06 178 LYS A C 1
ATOM 1474 O O . LYS A 1 178 ? -5.323 16.136 5.615 1.00 83.06 178 LYS A O 1
ATOM 1479 N N . ILE A 1 179 ? -3.524 17.312 6.256 1.00 82.62 179 ILE A N 1
ATOM 1480 C CA . ILE A 1 179 ? -2.993 17.517 4.910 1.00 82.62 179 ILE A CA 1
ATOM 1481 C C . ILE A 1 179 ? -2.520 16.201 4.274 1.00 82.62 179 ILE A C 1
ATOM 1483 O O . ILE A 1 179 ? -2.883 15.926 3.137 1.00 82.62 179 ILE A O 1
ATOM 1487 N N . ALA A 1 180 ? -1.832 15.335 5.018 1.00 82.81 180 ALA A N 1
ATOM 1488 C CA . ALA A 1 180 ? -1.455 14.010 4.534 1.00 82.81 180 ALA A CA 1
ATOM 1489 C C . ALA A 1 180 ? -2.693 13.126 4.284 1.00 82.81 180 ALA A C 1
ATOM 1491 O O . ALA A 1 180 ? -2.779 12.483 3.242 1.00 82.81 180 ALA A O 1
ATOM 1492 N N . LEU A 1 181 ? -3.713 13.178 5.155 1.00 87.31 181 LEU A N 1
ATOM 1493 C CA . LEU A 1 181 ? -4.994 12.491 4.914 1.00 87.31 181 LEU A CA 1
ATOM 1494 C C . LEU A 1 181 ? -5.671 12.945 3.612 1.00 87.31 181 LEU A C 1
ATOM 1496 O O . LEU A 1 181 ? -6.215 12.117 2.883 1.00 87.31 181 LEU A O 1
ATOM 1500 N N . LYS A 1 182 ? -5.620 14.245 3.293 1.00 88.88 182 LYS A N 1
ATOM 1501 C CA . LYS A 1 182 ? -6.134 14.774 2.022 1.00 88.88 182 LYS A CA 1
ATOM 1502 C C . LYS A 1 182 ? -5.409 14.150 0.826 1.00 88.88 182 LYS A C 1
ATOM 1504 O O . LYS A 1 182 ? -6.076 13.740 -0.119 1.00 88.88 182 LYS A O 1
ATOM 1509 N N . HIS A 1 183 ? -4.083 14.047 0.879 1.00 88.94 183 HIS A N 1
ATOM 1510 C CA . HIS A 1 183 ? -3.292 13.436 -0.192 1.00 88.94 183 HIS A CA 1
ATOM 1511 C C . HIS A 1 183 ? -3.541 11.929 -0.318 1.00 88.94 183 HIS A C 1
ATOM 1513 O O . HIS A 1 183 ? -3.730 11.435 -1.422 1.00 88.94 183 HIS A O 1
ATOM 1519 N N . PHE A 1 184 ? -3.666 11.190 0.787 1.00 89.94 184 PHE A N 1
ATOM 1520 C CA . PHE A 1 184 ? -4.042 9.774 0.710 1.00 89.94 184 PHE A CA 1
ATOM 1521 C C . PHE A 1 184 ? -5.445 9.565 0.137 1.00 89.94 184 PHE A C 1
ATOM 1523 O O . PHE A 1 184 ? -5.672 8.579 -0.564 1.00 89.94 184 PHE A O 1
ATOM 1530 N N . ARG A 1 185 ? -6.381 10.492 0.385 1.00 91.25 185 ARG A N 1
ATOM 1531 C CA . ARG A 1 185 ? -7.721 10.439 -0.215 1.00 91.25 185 ARG A CA 1
ATOM 1532 C C . ARG A 1 185 ? -7.624 10.665 -1.721 1.00 91.25 185 ARG A C 1
ATOM 1534 O O . ARG A 1 185 ? -8.101 9.826 -2.468 1.00 91.25 185 ARG A O 1
ATOM 1541 N N . GLN A 1 186 ? -6.910 11.706 -2.153 1.00 91.31 186 GLN A N 1
ATOM 1542 C CA . GLN A 1 186 ? -6.660 11.965 -3.576 1.00 91.31 186 GLN A CA 1
ATOM 1543 C C . GLN A 1 186 ? -5.971 10.785 -4.274 1.00 91.31 186 GLN A C 1
ATOM 1545 O O . GLN A 1 186 ? -6.370 10.402 -5.367 1.00 91.31 186 GLN A O 1
ATOM 1550 N N . MET A 1 187 ? -4.966 10.179 -3.640 1.00 92.12 187 MET A N 1
ATOM 1551 C CA . MET A 1 187 ? -4.304 8.983 -4.160 1.00 92.12 187 MET A CA 1
ATOM 1552 C C . MET A 1 187 ? -5.279 7.802 -4.273 1.00 92.12 187 MET A C 1
ATOM 1554 O O . MET A 1 187 ? -5.240 7.088 -5.268 1.00 92.12 187 MET A O 1
ATOM 1558 N N . SER A 1 188 ? -6.168 7.612 -3.292 1.00 93.25 188 SER A N 1
ATOM 1559 C CA . SER A 1 188 ? -7.194 6.558 -3.334 1.00 93.25 188 SER A CA 1
ATOM 1560 C C . SER A 1 188 ? -8.183 6.780 -4.482 1.00 93.25 188 SER A C 1
ATOM 1562 O O . SER A 1 188 ? -8.495 5.831 -5.196 1.00 93.25 188 SER A O 1
ATOM 1564 N N . ASP A 1 189 ? -8.610 8.026 -4.707 1.00 91.06 189 ASP A N 1
ATOM 1565 C CA . ASP A 1 189 ? -9.492 8.395 -5.820 1.00 91.06 189 ASP A CA 1
ATOM 1566 C C . ASP A 1 189 ? -8.819 8.103 -7.175 1.00 91.06 189 ASP A C 1
ATOM 1568 O O . ASP A 1 189 ? -9.403 7.433 -8.026 1.00 91.06 189 ASP A O 1
ATOM 1572 N N . ILE A 1 190 ? -7.554 8.517 -7.349 1.00 90.62 190 ILE A N 1
ATOM 1573 C CA . ILE A 1 190 ? -6.768 8.249 -8.568 1.00 90.62 190 ILE A CA 1
ATOM 1574 C C . ILE A 1 190 ? -6.622 6.739 -8.804 1.00 90.62 190 ILE A C 1
ATOM 1576 O O . ILE A 1 190 ? -6.811 6.262 -9.920 1.00 90.62 190 ILE A O 1
ATOM 1580 N N . LEU A 1 191 ? -6.298 5.964 -7.766 1.00 91.25 191 LEU A N 1
ATOM 1581 C CA . LEU A 1 191 ? -6.170 4.509 -7.880 1.00 91.25 191 LEU A CA 1
ATOM 1582 C C . LEU A 1 191 ? -7.501 3.832 -8.233 1.00 91.25 191 LEU A C 1
ATOM 1584 O O . LEU A 1 191 ? -7.507 2.896 -9.035 1.00 91.25 191 LEU A O 1
ATOM 1588 N N . GLY A 1 192 ? -8.618 4.326 -7.693 1.00 87.12 192 GLY A N 1
ATOM 1589 C CA . GLY A 1 192 ? -9.961 3.895 -8.076 1.00 87.12 192 GLY A CA 1
ATOM 1590 C C . GLY A 1 192 ? -10.235 4.142 -9.560 1.00 87.12 192 GLY A C 1
ATOM 1591 O O . GLY A 1 192 ? -10.601 3.218 -10.284 1.00 87.12 192 GLY A O 1
ATOM 1592 N N . GLU A 1 193 ? -9.961 5.352 -10.050 1.00 88.38 193 GLU A N 1
ATOM 1593 C CA . GLU A 1 193 ? -10.121 5.704 -11.466 1.00 88.38 193 GLU A CA 1
ATOM 1594 C C . GLU A 1 193 ? -9.222 4.867 -12.396 1.00 88.38 193 GLU A C 1
ATOM 1596 O O . GLU A 1 193 ? -9.662 4.451 -13.472 1.00 88.38 193 GLU A O 1
ATOM 1601 N N . ILE A 1 194 ? -7.986 4.561 -11.981 1.00 84.81 194 ILE A N 1
ATOM 1602 C CA . ILE A 1 194 ? -7.084 3.657 -12.712 1.00 84.81 194 ILE A CA 1
ATOM 1603 C C . ILE A 1 194 ? -7.679 2.243 -12.801 1.00 84.81 194 ILE A C 1
ATOM 1605 O O . ILE A 1 194 ? -7.673 1.639 -13.877 1.00 84.81 194 ILE A O 1
ATOM 1609 N N . ASN A 1 195 ? -8.192 1.701 -11.693 1.00 80.50 195 ASN A N 1
ATOM 1610 C CA . ASN A 1 195 ? -8.763 0.351 -11.642 1.00 80.50 195 ASN A CA 1
ATOM 1611 C C . ASN A 1 195 ? -10.073 0.231 -12.436 1.00 80.50 195 ASN A C 1
ATOM 1613 O O . ASN A 1 195 ? -10.345 -0.818 -13.018 1.00 80.50 195 ASN A O 1
ATOM 1617 N N . GLU A 1 196 ? -10.852 1.310 -12.513 1.00 84.75 196 GLU A N 1
ATOM 1618 C CA . GLU A 1 196 ? -12.059 1.410 -13.341 1.00 84.75 196 GLU A CA 1
ATOM 1619 C C . GLU A 1 196 ? -11.757 1.644 -14.833 1.00 84.75 196 GLU A C 1
ATOM 1621 O O . GLU A 1 196 ? -12.676 1.690 -15.651 1.00 84.75 196 GLU A O 1
ATOM 1626 N N . GLY A 1 197 ? -10.481 1.800 -15.205 1.00 79.00 197 GLY A N 1
ATOM 1627 C CA . GLY A 1 197 ? -10.058 2.044 -16.585 1.00 79.00 197 GLY A CA 1
ATOM 1628 C C . GLY A 1 197 ? -10.379 3.451 -17.099 1.00 79.00 197 GLY A C 1
ATOM 1629 O O . GLY A 1 197 ? -10.416 3.659 -18.310 1.00 79.00 197 GLY A O 1
ATOM 1630 N N . LYS A 1 198 ? -10.618 4.419 -16.202 1.00 79.62 198 LYS A N 1
ATOM 1631 C CA . LYS A 1 198 ? -10.867 5.829 -16.552 1.00 79.62 198 LYS A CA 1
ATOM 1632 C C . LYS A 1 198 ? -9.583 6.590 -16.887 1.00 79.62 198 LYS A C 1
ATOM 1634 O O . LYS A 1 198 ? -9.640 7.576 -17.618 1.00 79.62 198 LYS A O 1
ATOM 1639 N N . ILE A 1 199 ? -8.442 6.131 -16.371 1.00 70.75 199 ILE A N 1
ATOM 1640 C CA . ILE A 1 199 ? -7.121 6.724 -16.606 1.00 70.75 199 ILE A CA 1
ATOM 1641 C C . ILE A 1 199 ? -6.325 5.822 -17.552 1.00 70.75 199 ILE A C 1
ATOM 1643 O O . ILE A 1 199 ? -6.158 4.627 -17.300 1.00 70.75 199 ILE A O 1
ATOM 1647 N N . ASP A 1 200 ? -5.827 6.407 -18.643 1.00 63.22 200 ASP A N 1
ATOM 1648 C CA . ASP A 1 200 ? -4.990 5.714 -19.624 1.00 63.22 200 ASP A CA 1
ATOM 1649 C C . ASP A 1 200 ? -3.615 5.400 -19.013 1.00 63.22 200 ASP A C 1
ATOM 1651 O O . ASP A 1 200 ? -2.856 6.290 -18.611 1.00 63.22 200 ASP A O 1
ATOM 1655 N N . LYS A 1 201 ? -3.286 4.110 -18.932 1.00 62.12 201 LYS A N 1
ATOM 1656 C CA . LYS A 1 201 ? -2.012 3.634 -18.394 1.00 62.12 201 LYS A CA 1
ATOM 1657 C C . LYS A 1 201 ? -0.958 3.683 -19.494 1.00 62.12 201 LYS A C 1
ATOM 1659 O O . LYS A 1 201 ? -0.677 2.673 -20.140 1.00 62.12 201 LYS A O 1
ATOM 1664 N N . ARG A 1 202 ? -0.358 4.851 -19.735 1.00 53.47 202 ARG A N 1
ATOM 1665 C CA . ARG A 1 202 ? 0.824 4.911 -20.609 1.00 53.47 202 ARG A CA 1
ATOM 1666 C C . ARG A 1 202 ? 2.085 4.768 -19.789 1.00 53.47 202 ARG A C 1
ATOM 1668 O O . ARG A 1 202 ? 2.485 5.644 -19.038 1.00 53.47 202 ARG A O 1
ATOM 1675 N N . PHE A 1 203 ? 2.715 3.634 -20.005 1.00 54.44 203 PHE A N 1
ATOM 1676 C CA . PHE A 1 203 ? 3.921 3.201 -19.340 1.00 54.44 203 PHE A CA 1
ATOM 1677 C C . PHE A 1 203 ? 5.134 3.900 -19.958 1.00 54.44 203 PHE A C 1
ATOM 1679 O O . PHE A 1 203 ? 5.636 3.477 -20.996 1.00 54.44 203 PHE A O 1
ATOM 1686 N N . PHE A 1 204 ? 5.588 4.991 -19.338 1.00 48.91 204 PHE A N 1
ATOM 1687 C CA . PHE A 1 204 ? 6.797 5.692 -19.766 1.00 48.91 204 PHE A CA 1
ATOM 1688 C C . PHE A 1 204 ? 7.987 5.285 -18.899 1.00 48.91 204 PHE A C 1
ATOM 1690 O O . PHE A 1 204 ? 8.136 5.766 -17.781 1.00 48.91 204 PHE A O 1
ATOM 1697 N N . HIS A 1 205 ? 8.842 4.405 -19.422 1.00 51.56 205 HIS A N 1
ATOM 1698 C CA . HIS A 1 205 ? 10.128 4.110 -18.800 1.00 51.56 205 HIS A CA 1
ATOM 1699 C C . HIS A 1 205 ? 11.127 5.209 -19.176 1.00 51.56 205 HIS A C 1
ATOM 1701 O O . HIS A 1 205 ? 11.575 5.288 -20.320 1.00 51.56 205 HIS A O 1
ATOM 1707 N N . ASN A 1 206 ? 11.454 6.087 -18.230 1.00 48.41 206 ASN A N 1
ATOM 1708 C CA . ASN A 1 206 ? 12.435 7.137 -18.473 1.00 48.41 206 ASN A CA 1
ATOM 1709 C C . ASN A 1 206 ? 13.862 6.591 -18.299 1.00 48.41 206 ASN A C 1
ATOM 1711 O O . ASN A 1 206 ? 14.374 6.535 -17.184 1.00 48.41 206 ASN A O 1
ATOM 1715 N N . GLU A 1 207 ? 14.504 6.202 -19.403 1.00 45.91 207 GLU A N 1
ATOM 1716 C CA . GLU A 1 207 ? 15.899 5.721 -19.423 1.00 45.91 207 GLU A CA 1
ATOM 1717 C C . GLU A 1 207 ? 16.935 6.831 -19.136 1.00 45.91 207 GLU A C 1
ATOM 1719 O O . GLU A 1 207 ? 18.102 6.533 -18.897 1.00 45.91 207 GLU A O 1
ATOM 1724 N N . ASN A 1 208 ? 16.527 8.109 -19.151 1.00 38.50 208 ASN A N 1
ATOM 1725 C CA . ASN A 1 208 ? 17.428 9.269 -19.192 1.00 38.50 208 ASN A CA 1
ATOM 1726 C C . ASN A 1 208 ? 17.390 10.175 -17.952 1.00 38.50 208 ASN A C 1
ATOM 1728 O O . ASN A 1 208 ? 18.072 11.203 -17.932 1.00 38.50 208 ASN A O 1
ATOM 1732 N N . LEU A 1 209 ? 16.637 9.828 -16.908 1.00 41.88 209 LEU A N 1
ATOM 1733 C CA . LEU A 1 209 ? 16.770 10.521 -15.630 1.00 41.88 209 LEU A CA 1
ATOM 1734 C C . LEU A 1 209 ? 17.869 9.842 -14.820 1.00 41.88 209 LEU A C 1
ATOM 1736 O O . LEU A 1 209 ? 17.718 8.720 -14.339 1.00 41.88 209 LEU A O 1
ATOM 1740 N N . GLY A 1 210 ? 18.987 10.554 -14.674 1.00 41.78 210 GLY A N 1
ATOM 1741 C CA . GLY A 1 210 ? 19.973 10.274 -13.640 1.00 41.78 210 GLY A CA 1
ATOM 1742 C C . GLY A 1 210 ? 19.317 10.071 -12.268 1.00 41.78 210 GLY A C 1
ATOM 1743 O O . GLY A 1 210 ? 18.158 10.416 -12.040 1.00 41.78 210 GLY A O 1
ATOM 1744 N N . TYR A 1 211 ? 20.077 9.453 -11.367 1.00 40.72 211 TYR A N 1
ATOM 1745 C CA . TYR A 1 211 ? 19.663 9.016 -10.036 1.00 40.72 211 TYR A CA 1
ATOM 1746 C C . TYR A 1 211 ? 18.627 9.938 -9.357 1.00 40.72 211 TYR A C 1
ATOM 1748 O O . TYR A 1 211 ? 18.912 11.094 -9.050 1.00 40.72 211 TYR A O 1
ATOM 1756 N N . MET A 1 212 ? 17.420 9.424 -9.092 1.00 41.69 212 MET A N 1
ATOM 1757 C CA . MET A 1 212 ? 16.363 10.198 -8.433 1.00 41.69 212 MET A CA 1
ATOM 1758 C C . MET A 1 212 ? 16.445 10.121 -6.910 1.00 41.69 212 MET A C 1
ATOM 1760 O O . MET A 1 212 ? 16.816 9.093 -6.340 1.00 41.69 212 MET A O 1
ATOM 1764 N N . LYS A 1 213 ? 16.053 11.217 -6.246 1.00 41.22 213 LYS A N 1
ATOM 1765 C CA . LYS A 1 213 ? 16.008 11.309 -4.783 1.00 41.22 213 LYS A CA 1
ATOM 1766 C C . LYS A 1 213 ? 15.108 10.215 -4.218 1.00 41.22 213 LYS A C 1
ATOM 1768 O O . LYS A 1 213 ? 13.916 10.132 -4.533 1.00 41.22 213 LYS A O 1
ATOM 1773 N N . MET A 1 214 ? 15.690 9.379 -3.367 1.00 45.62 214 MET A N 1
ATOM 1774 C CA . MET A 1 214 ? 14.944 8.391 -2.613 1.00 45.62 214 MET A CA 1
ATOM 1775 C C . MET A 1 214 ? 14.629 8.931 -1.227 1.00 45.62 214 MET A C 1
ATOM 1777 O O . MET A 1 214 ? 15.454 9.594 -0.610 1.00 45.62 214 MET A O 1
ATOM 1781 N N . TYR A 1 215 ? 13.408 8.669 -0.778 1.00 45.75 215 TYR A N 1
ATOM 1782 C CA . TYR A 1 215 ? 13.051 8.824 0.619 1.00 45.75 215 TYR A CA 1
ATOM 1783 C C . TYR A 1 215 ? 13.216 7.453 1.251 1.00 45.75 215 TYR A C 1
ATOM 1785 O O . TYR A 1 215 ? 12.748 6.446 0.714 1.00 45.75 215 TYR A O 1
ATOM 1793 N N . ASP A 1 216 ? 13.969 7.428 2.335 1.00 45.72 216 ASP A N 1
ATOM 1794 C CA . ASP A 1 216 ? 14.308 6.219 3.052 1.00 45.72 216 ASP A CA 1
ATOM 1795 C C . ASP A 1 216 ? 13.107 5.759 3.872 1.00 45.72 216 ASP A C 1
ATOM 1797 O O . ASP A 1 216 ? 12.510 6.540 4.613 1.00 45.72 216 ASP A O 1
ATOM 1801 N N . HIS A 1 217 ? 12.752 4.486 3.735 1.00 43.44 217 HIS A N 1
ATOM 1802 C CA . HIS A 1 217 ? 11.671 3.865 4.485 1.00 43.44 217 HIS A CA 1
ATOM 1803 C C . HIS A 1 217 ? 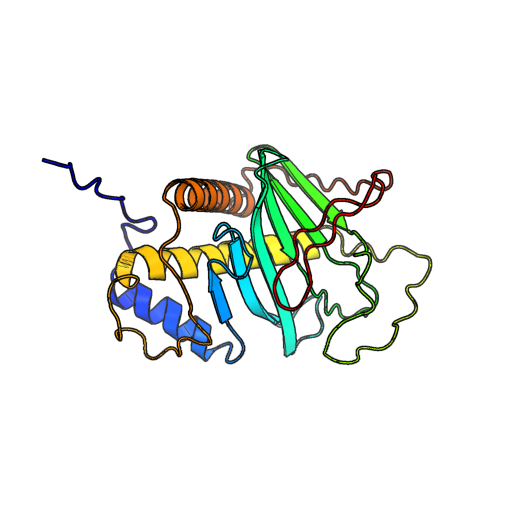12.259 2.700 5.295 1.00 43.44 217 HIS A C 1
ATOM 1805 O O . HIS A 1 217 ? 12.821 1.772 4.715 1.00 43.44 217 HIS A O 1
ATOM 1811 N N . GLY A 1 218 ? 12.145 2.739 6.627 1.00 46.53 218 GLY A N 1
ATOM 1812 C CA . GLY A 1 218 ? 12.700 1.707 7.519 1.00 46.53 218 GLY A CA 1
ATOM 1813 C C . GLY A 1 218 ? 14.173 1.929 7.893 1.00 46.53 218 GLY A C 1
ATOM 1814 O O . GLY A 1 218 ? 14.589 3.071 8.039 1.00 46.53 218 GLY A O 1
ATOM 1815 N N . ASP A 1 219 ? 14.957 0.854 8.056 1.00 36.81 219 ASP A N 1
ATOM 1816 C CA . ASP A 1 219 ? 16.374 0.873 8.496 1.00 36.81 219 ASP A CA 1
ATOM 1817 C C . ASP A 1 219 ? 17.356 1.586 7.531 1.00 36.81 219 ASP A C 1
ATOM 1819 O O . ASP A 1 219 ? 18.572 1.522 7.718 1.00 36.81 219 ASP A O 1
ATOM 1823 N N . TYR A 1 220 ? 16.858 2.271 6.498 1.00 37.84 220 TYR A N 1
ATOM 1824 C CA . TYR A 1 220 ? 17.670 3.095 5.604 1.00 37.84 220 TYR A CA 1
ATOM 1825 C C . TYR A 1 220 ? 17.735 4.538 6.125 1.00 37.84 220 TYR A C 1
ATOM 1827 O O . TYR A 1 220 ? 16.760 5.092 6.635 1.00 37.84 220 TYR A O 1
ATOM 1835 N N . ILE A 1 221 ? 18.928 5.127 6.055 1.00 35.38 221 ILE A N 1
ATOM 1836 C CA . ILE A 1 221 ? 19.256 6.460 6.567 1.00 35.38 221 ILE A CA 1
ATOM 1837 C C . ILE A 1 221 ? 19.149 7.466 5.426 1.00 35.38 221 ILE A C 1
ATOM 1839 O O . ILE A 1 221 ? 20.051 7.490 4.606 1.00 35.38 221 ILE A O 1
ATOM 1843 N N . CYS A 1 222 ? 18.121 8.328 5.423 1.00 36.25 222 CYS A N 1
ATOM 1844 C CA . CYS A 1 222 ? 17.936 9.477 4.513 1.00 36.25 222 CYS A CA 1
ATOM 1845 C C . CYS A 1 222 ? 19.122 9.743 3.560 1.00 36.25 222 CYS A C 1
ATOM 1847 O O . CYS A 1 222 ? 20.096 10.408 3.937 1.00 36.25 222 CYS A O 1
ATOM 1849 N N . HIS A 1 223 ? 19.061 9.240 2.328 1.00 34.59 223 HIS A N 1
ATOM 1850 C CA . HIS A 1 223 ? 20.124 9.481 1.362 1.00 34.59 223 HIS A CA 1
ATOM 1851 C C . HIS A 1 223 ? 19.752 10.627 0.421 1.00 34.59 223 HIS A C 1
ATOM 1853 O O . HIS A 1 223 ? 18.961 10.492 -0.512 1.00 34.59 223 HIS A O 1
ATOM 1859 N N . GLN A 1 224 ? 20.404 11.775 0.630 1.00 30.67 224 GLN A N 1
ATOM 1860 C CA . GLN A 1 224 ? 20.574 12.749 -0.441 1.00 30.67 224 GLN A CA 1
ATOM 1861 C C . GLN A 1 224 ? 21.332 12.070 -1.579 1.00 30.67 224 GLN A C 1
ATOM 1863 O O . GLN A 1 224 ? 22.493 11.694 -1.425 1.00 30.67 224 GLN A O 1
ATOM 1868 N N . VAL A 1 225 ? 20.682 11.932 -2.727 1.00 33.41 225 VAL A N 1
ATOM 1869 C CA . VAL A 1 225 ? 21.385 11.634 -3.969 1.00 33.41 225 VAL A CA 1
ATOM 1870 C C . VAL A 1 225 ? 21.606 12.969 -4.666 1.00 33.41 225 VAL A C 1
ATOM 1872 O O . VAL A 1 225 ? 20.652 13.695 -4.955 1.00 33.41 225 VAL A O 1
ATOM 1875 N N . HIS A 1 226 ? 22.873 13.346 -4.812 1.00 23.88 226 HIS A N 1
ATOM 1876 C CA . HIS A 1 226 ? 23.261 14.525 -5.575 1.00 23.88 226 HIS A CA 1
ATOM 1877 C C . HIS A 1 226 ? 23.001 14.279 -7.066 1.00 23.88 226 HIS A C 1
ATOM 1879 O O . HIS A 1 226 ? 23.261 13.179 -7.552 1.00 23.88 226 HIS A O 1
ATOM 1885 N N . MET A 1 227 ? 22.467 15.310 -7.734 1.00 30.36 227 MET A N 1
ATOM 1886 C CA . MET A 1 227 ? 22.222 15.340 -9.182 1.00 30.36 227 MET A CA 1
ATOM 1887 C C . MET A 1 227 ? 23.519 15.218 -9.976 1.00 30.36 227 MET A C 1
ATOM 1889 O O . MET A 1 227 ? 24.491 15.909 -9.586 1.00 30.36 227 MET A O 1
#

pLDDT: mean 70.46, std 19.71, range [23.88, 95.12]

Radius of gyration: 17.86 Å; chains: 1; bounding box: 47×43×42 Å

Foldseek 3Di:
DDPPPPPQAPCNPADLVNLLVLLQVQCVVWVQWAWAACLDPPSFKTKIKTQDPPDQADHRDIWIWMWGQDPVVRFTKIWTCDRRGPVNQFAIKMWTQDLAEIEIEGFHDPVVVDDPPPPDDDPRPPDDPPPFDVVSVVSLVVLLSSLSNVSSCVPRPPPPPCPHVDDCRRYPDDDGDPVSVVVSSVSNVSSVCVVVVVYDYDYDYDPPDDHDQDRDRHPDDRDDDDD

Secondary structure (DSSP, 8-state):
---------S-TT--HHHHHHHHHHHHHH-TT-EEEE--STTS-EEEEEEEPPSSSB-TTSEEEEEEEEETTTTEEEEEE----BTTS----EEEEE-SS-EEEEE---TTTT--TT--------SS-----SHHHHHHHHHHHHHHHHHHHIIIIITT-TTSS---TTTEE-----HHHHHHHHHHHHHHHHHHTT-S-----B-TT---PPPPP-SS--------

Organism: NCBI:txid2099670

Sequence (227 aa):
MQEKEIITPFYPDITENQAAEIILEAFEQDPKLQIITGATHTDWDILVNYTIPKGEYREGELGSICMYWDMMGQEHVISQLYPNTKKGNDLPLRIFPSSNLVEYYTAKPVNWYQTPYGIKDAEIPSETSIGGIERVDGVLRDSERFLRLFWLYNDFFKNMKNYLEISKERLRIRDIQKIALKHFRQMSDILGEINEGKIDKRFFHNENLGYMKMYDHGDYICHQVHM